Protein AF-A0AA38RQ23-F1 (afdb_monomer_lite)

Radius of gyration: 25.82 Å; chains: 1; bounding box: 67×31×89 Å

Organism: NCBI:txid41990

pLDDT: mean 76.99, std 20.77, range [30.09, 98.06]

Sequence (223 aa):
MAQIAGGNVARVAVVIHAPLTSPDPQSKSPSPTKVPPGSVLERWMFDVSGFPPWPGGADGMKNWNSAGGQKHHDDGDDSGAEAGEEEEGSSVGAPATETADTTVNWEDVDEQLRGAVGRIAHAGESLDDLPDRCTFTVAVELREDGKPPIGHPQPWIPSQPNLQPASESRREKGKDLGGEKTTPIRSVEAGPLFFECWLEEGKAKDALRHEKGKESGLRSSNS

InterPro domains:
  IPR003511 HORMA domain [PS50815] (1-199)
  IPR036570 HORMA domain superfamily [G3DSA:3.30.900.10] (1-217)
  IPR036570 HORMA domain superfamily [SSF56019] (3-199)
  IPR045091 Mad2-like [PTHR11842] (3-205)

Foldseek 3Di:
DQCLLQLFFQKKKKWKFAAQDFDDPPDPDDDRQPFHGRDTFKIKMKGSNPFDRHDVGPVNVVVVVVVDDDDDDDDDDDDDDDDDDDDDDDDDDDPPPPPPPPVFPVVLVVVLVVVLVVLVVVVVVPDDDDDPRMDIDMDTDTDPPRDQPPPDPDDDDDDDQLCAQADPVRNDHRVFPPAPDKAWRDFDDGGSDGITIIMHGHPSNVSVVVVVVVVVVVVVVVD

Structure (mmCIF, N/CA/C/O backbone):
data_AF-A0AA38RQ23-F1
#
_entry.id   AF-A0AA38RQ23-F1
#
loop_
_atom_site.group_PDB
_atom_site.id
_atom_site.type_symbol
_atom_site.label_atom_id
_atom_site.label_alt_id
_atom_site.label_comp_id
_atom_site.label_asym_id
_atom_site.label_entity_id
_atom_site.label_seq_id
_atom_site.pdbx_PDB_ins_code
_atom_site.Cartn_x
_atom_site.Cartn_y
_atom_site.Cartn_z
_atom_site.occupancy
_atom_site.B_iso_or_equiv
_atom_site.auth_seq_id
_atom_site.auth_comp_id
_atom_site.auth_asym_id
_atom_site.auth_atom_id
_atom_site.pdbx_PDB_model_num
ATOM 1 N N . MET A 1 1 ? 2.590 -12.519 -10.377 1.00 54.41 1 MET A N 1
ATOM 2 C CA . MET A 1 1 ? 3.792 -11.766 -10.813 1.00 54.41 1 MET A CA 1
ATOM 3 C C . MET A 1 1 ? 3.745 -11.256 -12.257 1.00 54.41 1 MET A C 1
ATOM 5 O O . MET A 1 1 ? 4.354 -10.232 -12.518 1.00 54.41 1 MET A O 1
ATOM 9 N N . ALA A 1 2 ? 2.994 -11.874 -13.184 1.00 64.06 2 ALA A N 1
ATOM 10 C CA . ALA A 1 2 ? 2.957 -11.442 -14.592 1.00 64.06 2 ALA A CA 1
ATOM 11 C C . ALA A 1 2 ? 2.519 -9.977 -14.835 1.00 64.06 2 ALA A C 1
ATOM 13 O O . ALA A 1 2 ? 2.955 -9.373 -15.807 1.00 64.06 2 ALA A O 1
ATOM 14 N N . GLN A 1 3 ? 1.682 -9.400 -13.964 1.00 77.06 3 GLN A N 1
ATOM 15 C CA . GLN A 1 3 ? 1.138 -8.050 -14.170 1.00 77.06 3 GLN A CA 1
ATOM 16 C C . GLN A 1 3 ? 2.149 -6.928 -13.894 1.00 77.06 3 GLN A C 1
ATOM 18 O O . GLN A 1 3 ? 2.173 -5.954 -14.637 1.00 77.06 3 GLN A O 1
ATOM 23 N N . ILE A 1 4 ? 3.005 -7.071 -12.871 1.00 78.00 4 ILE A N 1
ATOM 24 C CA . ILE A 1 4 ? 4.068 -6.089 -12.582 1.00 78.00 4 ILE A CA 1
ATOM 25 C C . ILE A 1 4 ? 5.105 -6.113 -13.708 1.00 78.00 4 ILE A C 1
ATOM 27 O O . ILE A 1 4 ? 5.454 -5.069 -14.240 1.00 78.00 4 ILE A O 1
ATOM 31 N N . ALA A 1 5 ? 5.510 -7.310 -14.147 1.00 76.69 5 ALA A N 1
ATOM 32 C CA . ALA A 1 5 ? 6.436 -7.473 -15.268 1.00 76.69 5 ALA A CA 1
ATOM 33 C C . ALA A 1 5 ? 5.894 -6.894 -16.586 1.00 76.69 5 ALA A C 1
ATOM 35 O O . ALA A 1 5 ? 6.667 -6.465 -17.434 1.00 76.69 5 ALA A O 1
ATOM 36 N N . GLY A 1 6 ? 4.571 -6.879 -16.765 1.00 79.06 6 GLY A N 1
ATOM 37 C CA . GLY A 1 6 ? 3.919 -6.238 -17.907 1.00 79.06 6 GLY A CA 1
ATOM 38 C C . GLY A 1 6 ? 3.756 -4.722 -17.778 1.00 79.06 6 GLY A C 1
ATOM 39 O O . GLY A 1 6 ? 3.237 -4.116 -18.704 1.00 79.06 6 GLY A O 1
ATOM 40 N N . GLY A 1 7 ? 4.144 -4.114 -16.651 1.00 82.75 7 GLY A N 1
ATOM 41 C CA . GLY A 1 7 ? 3.912 -2.692 -16.391 1.00 82.75 7 GLY A CA 1
ATOM 42 C C . GLY A 1 7 ? 2.438 -2.337 -16.172 1.00 82.75 7 GLY A C 1
ATOM 43 O O . GLY A 1 7 ? 2.079 -1.175 -16.273 1.00 82.75 7 GLY A O 1
ATOM 44 N N . ASN A 1 8 ? 1.570 -3.306 -15.862 1.00 89.12 8 ASN A N 1
ATOM 45 C CA . ASN A 1 8 ? 0.118 -3.090 -15.762 1.00 89.12 8 ASN A CA 1
ATOM 46 C C . ASN A 1 8 ? -0.353 -2.732 -14.350 1.00 89.12 8 ASN A C 1
ATOM 48 O O . ASN A 1 8 ? -1.549 -2.554 -14.125 1.00 89.12 8 ASN A O 1
ATOM 52 N N . VAL A 1 9 ? 0.551 -2.690 -13.374 1.00 91.38 9 VAL A N 1
ATOM 53 C CA . VAL A 1 9 ? 0.217 -2.386 -11.980 1.00 91.38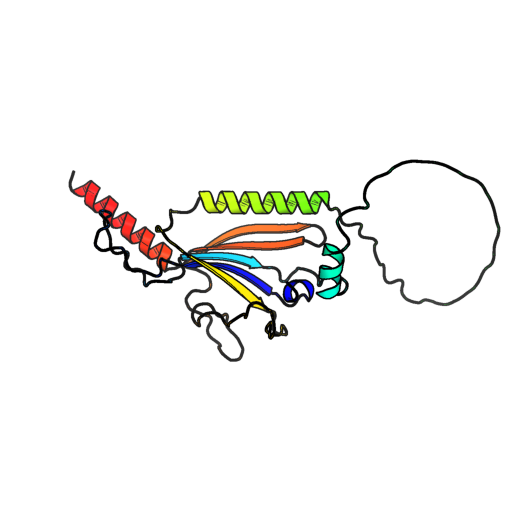 9 VAL A CA 1
ATOM 54 C C . VAL A 1 9 ? 0.520 -0.920 -11.708 1.00 91.38 9 VAL A C 1
ATOM 56 O O . VAL A 1 9 ? 1.588 -0.424 -12.060 1.00 91.38 9 VAL A O 1
ATOM 59 N N . ALA A 1 10 ? -0.443 -0.229 -11.107 1.00 93.00 10 ALA A N 1
ATOM 60 C CA . ALA A 1 10 ? -0.278 1.131 -10.617 1.00 93.00 10 ALA A CA 1
ATOM 61 C C . ALA A 1 10 ? 0.138 1.118 -9.145 1.00 93.00 10 ALA A C 1
ATOM 63 O O . ALA A 1 10 ? 1.092 1.788 -8.766 1.00 93.00 10 ALA A O 1
ATOM 64 N N . ARG A 1 11 ? -0.555 0.331 -8.309 1.00 94.69 11 ARG A N 1
ATOM 65 C CA . ARG A 1 11 ? -0.291 0.282 -6.864 1.00 94.69 11 ARG A CA 1
ATOM 66 C C . ARG A 1 11 ? -0.434 -1.117 -6.294 1.00 94.69 11 ARG A C 1
ATOM 68 O O . ARG A 1 11 ? -1.250 -1.918 -6.753 1.00 94.69 11 ARG A O 1
ATOM 75 N N . VAL A 1 12 ? 0.314 -1.374 -5.230 1.00 95.50 12 VAL A N 1
ATOM 76 C CA . VAL A 1 12 ? 0.147 -2.535 -4.354 1.00 95.50 12 VAL A CA 1
ATOM 77 C C . VAL A 1 12 ? -0.196 -2.028 -2.960 1.00 95.50 12 VAL A C 1
ATOM 79 O O . VAL A 1 12 ? 0.373 -1.047 -2.489 1.00 95.50 12 VAL A O 1
ATOM 82 N N . ALA A 1 13 ? -1.146 -2.680 -2.300 1.00 96.88 13 ALA A N 1
ATOM 83 C CA . ALA A 1 13 ? -1.547 -2.348 -0.942 1.00 96.88 13 ALA A CA 1
ATOM 84 C C . ALA A 1 13 ? -1.548 -3.600 -0.068 1.00 96.88 13 ALA A C 1
ATOM 86 O O . ALA A 1 13 ? -2.206 -4.584 -0.408 1.00 96.88 13 ALA A O 1
ATOM 87 N N . VAL A 1 14 ? -0.874 -3.544 1.080 1.00 97.69 14 VAL A N 1
ATOM 88 C CA . VAL A 1 14 ? -1.089 -4.501 2.174 1.00 97.69 14 VAL A CA 1
ATOM 89 C C . VAL A 1 14 ? -2.116 -3.889 3.116 1.00 97.69 14 VAL A C 1
ATOM 91 O O . VAL A 1 14 ? -1.872 -2.846 3.721 1.00 97.69 14 VAL A O 1
ATOM 94 N N . VAL A 1 15 ? -3.290 -4.505 3.203 1.00 97.56 15 VAL A N 1
ATOM 95 C CA . VAL A 1 15 ? -4.437 -3.988 3.956 1.00 97.56 15 VAL A CA 1
ATOM 96 C C . VAL A 1 15 ? -4.596 -4.800 5.229 1.00 97.56 15 VAL A C 1
ATOM 98 O O . VAL A 1 15 ? -4.810 -6.009 5.162 1.00 97.56 15 VAL A O 1
ATOM 101 N N . ILE A 1 16 ? -4.512 -4.142 6.383 1.00 97.25 16 ILE A N 1
ATOM 102 C CA . ILE A 1 16 ? -4.704 -4.759 7.694 1.00 97.25 16 ILE A CA 1
ATOM 103 C C . ILE A 1 16 ? -6.160 -4.594 8.123 1.00 97.25 16 ILE A C 1
ATOM 105 O O . ILE A 1 16 ? -6.707 -3.487 8.138 1.00 97.25 16 ILE A O 1
ATOM 109 N N . HIS A 1 17 ? -6.781 -5.705 8.498 1.00 95.62 17 HIS A N 1
ATOM 110 C CA . HIS A 1 17 ? -8.179 -5.799 8.887 1.00 95.62 17 HIS A CA 1
ATOM 111 C C . HIS A 1 17 ? -8.319 -6.132 10.369 1.00 95.62 17 HIS A C 1
ATOM 113 O O . HIS A 1 17 ? -7.612 -6.994 10.901 1.00 95.62 17 HIS A O 1
ATOM 119 N N . ALA A 1 18 ? -9.307 -5.503 11.005 1.00 93.69 18 ALA A N 1
ATOM 120 C CA . ALA A 1 18 ? -9.768 -5.864 12.334 1.00 93.69 18 ALA A CA 1
ATOM 121 C C . ALA A 1 18 ? -10.195 -7.346 12.389 1.00 93.69 18 ALA A C 1
ATOM 123 O O . ALA A 1 18 ? -10.628 -7.896 11.366 1.00 93.69 18 ALA A O 1
ATOM 124 N N . PRO A 1 19 ? -10.121 -7.993 13.566 1.00 91.31 19 PRO A N 1
ATOM 125 C CA . PRO A 1 19 ? -10.471 -9.402 13.724 1.00 91.31 19 PRO A CA 1
ATOM 126 C C . PRO A 1 19 ? -11.850 -9.742 13.144 1.00 91.31 19 PRO A C 1
ATOM 128 O O . PRO A 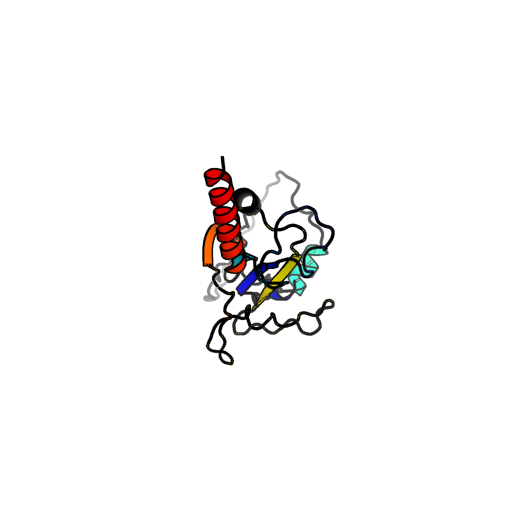1 19 ? -12.813 -8.993 13.304 1.00 91.31 19 PRO A O 1
ATOM 131 N N . LEU A 1 20 ? -11.950 -10.888 12.464 1.00 84.56 20 LEU A N 1
ATOM 132 C CA . LEU A 1 20 ? -13.197 -11.346 11.830 1.00 84.56 20 LEU A CA 1
ATOM 133 C C . LEU A 1 20 ? -14.204 -11.922 12.833 1.00 84.56 20 LEU A C 1
ATOM 135 O O . LEU A 1 20 ? -15.398 -11.996 12.554 1.00 84.56 20 LEU A O 1
ATOM 139 N N . THR A 1 21 ? -13.725 -12.338 14.001 1.00 75.25 21 THR A N 1
ATOM 140 C CA . THR A 1 21 ? -14.546 -12.865 15.088 1.00 75.25 21 THR A CA 1
ATOM 141 C C . THR A 1 21 ? -14.667 -11.818 16.183 1.00 75.25 21 THR A C 1
ATOM 143 O O . THR A 1 21 ? -13.654 -11.274 16.624 1.00 75.25 21 THR A O 1
ATOM 146 N N . SER A 1 22 ? -15.893 -11.581 16.655 1.00 58.50 22 SER A N 1
ATOM 147 C CA . SER A 1 22 ? -16.137 -10.841 17.899 1.00 58.50 22 SER A CA 1
ATOM 148 C C . SER A 1 22 ? -15.300 -11.447 19.039 1.00 58.50 22 SER A C 1
ATOM 150 O O . SER A 1 22 ? -15.108 -12.668 19.034 1.00 58.50 22 SER A O 1
ATOM 152 N N . PRO A 1 23 ? -14.793 -10.643 19.996 1.00 58.53 23 PRO A N 1
ATOM 153 C CA . PRO A 1 23 ? -13.979 -11.154 21.092 1.00 58.53 23 PRO A CA 1
ATOM 154 C C . PRO A 1 23 ? -14.669 -12.312 21.819 1.00 58.53 23 PRO A C 1
ATOM 156 O O . PRO A 1 23 ? -15.887 -12.316 22.010 1.00 58.53 23 PRO A O 1
ATOM 159 N N . ASP A 1 24 ? -13.857 -13.301 22.187 1.00 56.81 24 ASP A N 1
ATOM 160 C CA . ASP A 1 24 ? -14.262 -14.482 22.942 1.00 56.81 24 ASP A CA 1
ATOM 161 C C . ASP A 1 24 ? -14.970 -14.049 24.242 1.00 56.81 24 ASP A C 1
ATOM 163 O O . ASP A 1 24 ? -14.385 -13.271 25.005 1.00 56.81 24 ASP A O 1
ATOM 167 N N . PRO A 1 25 ? -16.199 -14.524 24.531 1.00 53.88 25 PRO A N 1
ATOM 168 C CA . PRO A 1 25 ? -16.918 -14.173 25.756 1.00 53.88 25 PRO A CA 1
ATOM 169 C C . PRO A 1 25 ? -16.176 -14.553 27.052 1.00 53.88 25 PRO A C 1
ATOM 171 O O . PRO A 1 25 ? -16.577 -14.100 28.122 1.00 53.88 25 PRO A O 1
ATOM 174 N N . GLN A 1 26 ? -15.105 -15.358 26.988 1.00 53.28 26 GLN A N 1
ATOM 175 C CA . GLN A 1 26 ? -14.253 -15.700 28.138 1.00 53.28 26 GLN A CA 1
ATOM 176 C C . GLN A 1 26 ? -12.981 -14.845 28.282 1.00 53.28 26 GLN A C 1
ATOM 178 O O . GLN A 1 26 ? -12.229 -15.030 29.246 1.00 53.28 26 GLN A O 1
ATOM 183 N N . SER A 1 27 ? -12.722 -13.895 27.376 1.00 52.34 27 SER A N 1
ATOM 184 C CA . SER A 1 27 ? -11.573 -12.994 27.499 1.00 52.34 27 SER A CA 1
ATOM 185 C C . SER A 1 27 ? -11.733 -12.061 28.705 1.00 52.34 27 SER A C 1
ATOM 187 O O . SER A 1 27 ? -12.676 -11.280 28.783 1.00 52.34 27 SER A O 1
ATOM 189 N N . LYS A 1 28 ? -10.780 -12.103 29.646 1.00 49.25 28 LYS A N 1
ATOM 190 C CA . LYS A 1 28 ? -10.707 -11.191 30.806 1.00 49.25 28 LYS A CA 1
ATOM 191 C C . LYS A 1 28 ? -10.200 -9.780 30.448 1.00 49.25 28 LYS A C 1
ATOM 193 O O . LYS A 1 28 ? -9.958 -8.986 31.356 1.00 49.25 28 LYS A O 1
ATOM 198 N N . SER A 1 29 ? -10.002 -9.463 29.165 1.00 45.31 29 SER A N 1
ATOM 199 C CA . SER A 1 29 ? -9.617 -8.120 28.720 1.00 45.31 29 SER A CA 1
ATOM 200 C C . SER A 1 29 ? -10.849 -7.212 28.561 1.00 45.31 29 SER A C 1
ATOM 202 O O . SER A 1 29 ? -11.858 -7.632 27.989 1.00 45.31 29 SER A O 1
ATOM 204 N N . PRO A 1 30 ? -10.813 -5.964 29.064 1.00 42.84 30 PRO A N 1
ATOM 205 C CA . PRO A 1 30 ? -11.924 -5.041 28.909 1.00 42.84 30 PRO A CA 1
ATOM 206 C C . PRO A 1 30 ? -11.903 -4.463 27.491 1.00 42.84 30 PRO A C 1
ATOM 208 O O . PRO A 1 30 ? -11.047 -3.651 27.157 1.00 42.84 30 PRO A O 1
ATOM 211 N N . SER A 1 31 ? -12.810 -4.934 26.639 1.00 48.72 31 SER A N 1
ATOM 212 C CA . SER A 1 31 ? -13.756 -4.113 25.860 1.00 48.72 31 SER A CA 1
ATOM 213 C C . SER A 1 31 ? -14.197 -4.844 24.580 1.00 48.72 31 SER A C 1
ATOM 215 O O . SER A 1 31 ? -13.370 -5.385 23.842 1.00 48.72 31 SER A O 1
ATOM 217 N N . PRO A 1 32 ? -15.506 -4.871 24.269 1.00 49.62 32 PRO A N 1
ATOM 218 C CA . PRO A 1 32 ? -15.963 -5.135 22.916 1.00 49.62 32 PRO A CA 1
ATOM 219 C C . PRO A 1 32 ? -15.590 -3.911 22.082 1.00 49.62 32 PRO A C 1
ATOM 221 O O . PRO A 1 32 ? -16.300 -2.906 22.091 1.00 49.62 32 PRO A O 1
ATOM 224 N N . THR A 1 33 ? -14.452 -3.967 21.398 1.00 55.81 33 THR A N 1
ATOM 225 C CA . THR A 1 33 ? -14.070 -2.940 20.432 1.00 55.81 33 THR A CA 1
ATOM 226 C C . THR A 1 33 ? -15.209 -2.782 19.428 1.00 55.81 33 THR A C 1
ATOM 228 O O . THR A 1 33 ? -15.578 -3.720 18.723 1.00 55.81 33 THR A O 1
ATOM 231 N N . LYS A 1 34 ? -15.825 -1.594 19.387 1.00 71.19 34 LYS A N 1
ATOM 232 C CA . LYS A 1 34 ? -17.054 -1.309 18.618 1.00 71.19 34 LYS A CA 1
ATOM 233 C C . LYS A 1 34 ? -16.803 -1.205 17.106 1.00 71.19 34 LYS A C 1
ATOM 235 O O . LYS A 1 34 ? -17.599 -0.638 16.357 1.00 71.19 34 LYS A O 1
ATOM 240 N N . VAL A 1 35 ? -15.671 -1.723 16.652 1.00 84.31 35 VAL A N 1
ATOM 241 C CA . VAL A 1 35 ? -15.266 -1.743 15.257 1.00 84.31 35 VAL A CA 1
ATOM 242 C C . VAL A 1 35 ? -15.893 -2.971 14.595 1.00 84.31 35 VAL A C 1
ATOM 244 O O . VAL A 1 35 ? -15.696 -4.085 15.080 1.00 84.31 35 VAL A O 1
ATOM 247 N N . PRO A 1 36 ? -16.639 -2.807 13.487 1.00 88.06 36 PRO A N 1
ATOM 248 C CA . PRO A 1 36 ? -17.187 -3.942 12.757 1.00 88.06 36 PRO A CA 1
ATOM 249 C C . PRO A 1 36 ? -16.084 -4.936 12.346 1.00 88.06 36 PRO A C 1
ATOM 251 O O . PRO A 1 36 ? -15.026 -4.495 11.878 1.00 88.06 36 PRO A O 1
ATOM 254 N N . PRO A 1 37 ? -16.311 -6.257 12.461 1.00 90.12 37 PRO A N 1
ATOM 255 C CA . PRO A 1 37 ? -15.340 -7.257 12.030 1.00 90.12 37 PRO A CA 1
ATOM 256 C C . PRO A 1 37 ? -14.880 -7.047 10.585 1.00 90.12 37 PRO A C 1
ATOM 258 O O . PRO A 1 37 ? -15.687 -6.738 9.706 1.00 90.12 37 PRO A O 1
ATOM 261 N N . GLY A 1 38 ? -13.578 -7.195 10.340 1.00 90.62 38 GLY A N 1
ATOM 262 C CA . GLY A 1 38 ? -12.984 -6.994 9.014 1.00 90.62 38 GLY A CA 1
ATOM 263 C C . GLY A 1 38 ? -12.819 -5.533 8.574 1.00 90.62 38 GLY A C 1
ATOM 264 O O . GLY A 1 38 ? -12.353 -5.295 7.458 1.00 90.62 38 GLY A O 1
ATOM 265 N N . SER A 1 39 ? -13.160 -4.551 9.421 1.00 93.25 39 SER A N 1
ATOM 266 C CA . SER A 1 39 ? -12.900 -3.131 9.131 1.00 93.25 39 SER A CA 1
ATOM 267 C C . SER A 1 39 ? -11.419 -2.874 8.863 1.00 93.25 39 SER A C 1
ATOM 269 O O . SER A 1 39 ? -10.556 -3.476 9.499 1.00 93.25 39 SER A O 1
ATOM 271 N N . VAL A 1 40 ? -11.121 -1.949 7.953 1.00 95.19 40 VAL A N 1
ATOM 272 C CA . VAL A 1 40 ? -9.741 -1.598 7.595 1.00 95.19 40 VAL A CA 1
ATOM 273 C C . VAL A 1 40 ? -9.118 -0.725 8.680 1.00 95.19 40 VAL A C 1
ATOM 275 O O . VAL A 1 40 ? -9.624 0.357 8.985 1.00 95.19 40 VAL A O 1
ATOM 278 N N . LEU A 1 41 ? -8.017 -1.204 9.253 1.00 96.00 41 LEU A N 1
ATOM 279 C CA . LEU A 1 41 ? -7.248 -0.507 10.284 1.00 96.00 41 LEU A CA 1
ATOM 280 C C . LEU A 1 41 ? -6.054 0.233 9.690 1.00 96.00 41 LEU A C 1
ATOM 282 O O . LEU A 1 41 ? -5.802 1.374 10.063 1.00 96.00 41 LEU A O 1
ATOM 286 N N . GLU A 1 42 ? -5.345 -0.396 8.757 1.00 97.62 42 GLU A N 1
ATOM 287 C CA . GLU A 1 42 ? -4.158 0.173 8.118 1.00 97.62 42 GLU A CA 1
ATOM 288 C C . GLU A 1 42 ? -4.071 -0.249 6.655 1.00 97.62 42 GLU A C 1
ATOM 290 O O . GLU 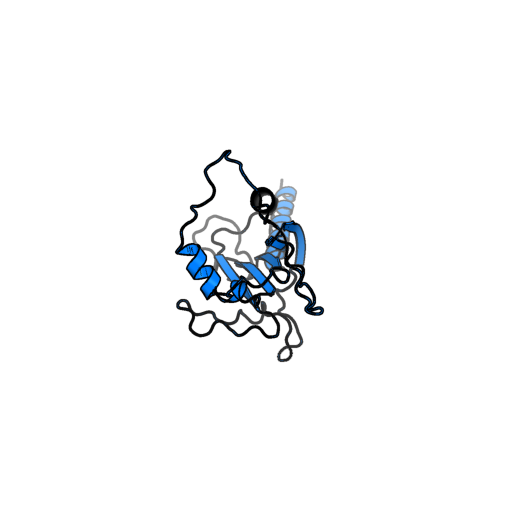A 1 42 ? -4.534 -1.329 6.277 1.00 97.62 42 GLU A O 1
ATOM 295 N N . ARG A 1 43 ? -3.438 0.586 5.832 1.00 97.44 43 ARG A N 1
ATOM 296 C CA . ARG A 1 43 ? -3.051 0.258 4.461 1.00 97.44 43 ARG A CA 1
ATOM 297 C C . ARG A 1 43 ? -1.618 0.707 4.223 1.00 97.44 43 ARG A C 1
ATOM 299 O O . ARG A 1 43 ? -1.333 1.901 4.231 1.00 97.44 43 ARG A O 1
ATOM 306 N N . TRP A 1 44 ? -0.738 -0.250 3.978 1.00 98.06 44 TRP A N 1
ATOM 307 C CA . TRP A 1 44 ? 0.632 0.000 3.553 1.00 98.06 44 TRP A CA 1
ATOM 308 C C . TRP A 1 44 ? 0.649 0.057 2.035 1.00 98.06 44 TRP A C 1
ATOM 310 O O . TRP A 1 44 ? 0.414 -0.952 1.366 1.00 98.06 44 TRP A O 1
ATOM 320 N N . MET A 1 45 ? 0.842 1.258 1.512 1.00 97.62 45 MET A N 1
ATOM 321 C CA . MET A 1 45 ? 0.691 1.578 0.104 1.00 97.62 45 MET A CA 1
ATOM 322 C C . MET A 1 45 ? 2.047 1.649 -0.576 1.00 97.62 45 MET A C 1
ATOM 324 O O . MET A 1 45 ? 2.995 2.204 -0.024 1.00 97.62 45 MET A O 1
ATOM 328 N N . PHE A 1 46 ? 2.102 1.106 -1.786 1.00 97.19 46 PHE A N 1
ATOM 329 C CA . PHE A 1 46 ? 3.260 1.126 -2.662 1.00 97.19 46 PHE A CA 1
ATOM 330 C C . PHE A 1 46 ? 2.794 1.583 -4.043 1.00 97.19 46 PHE A C 1
ATOM 332 O O . PHE A 1 46 ? 2.089 0.837 -4.731 1.00 97.19 46 PHE A O 1
ATOM 339 N N . ASP A 1 47 ? 3.145 2.804 -4.437 1.00 95.56 47 ASP A N 1
ATOM 340 C CA . ASP A 1 47 ? 2.989 3.252 -5.818 1.00 95.56 47 ASP A CA 1
ATOM 341 C C . ASP A 1 47 ? 4.137 2.687 -6.640 1.00 95.56 47 ASP A C 1
ATOM 343 O O . ASP A 1 47 ? 5.306 2.941 -6.360 1.00 95.56 47 ASP A O 1
ATOM 347 N N . VAL A 1 48 ? 3.773 1.882 -7.630 1.00 93.69 48 VAL A N 1
ATOM 348 C CA . VAL A 1 48 ? 4.697 1.188 -8.524 1.00 93.69 48 VAL A CA 1
ATOM 349 C C . VAL A 1 48 ? 4.466 1.602 -9.979 1.00 93.69 48 VAL A C 1
ATOM 351 O O . VAL A 1 48 ? 4.925 0.939 -10.906 1.00 93.69 48 VAL A O 1
ATOM 354 N N . SER A 1 49 ? 3.743 2.700 -10.209 1.00 89.75 49 SER A N 1
ATOM 355 C CA . SER A 1 49 ? 3.408 3.196 -11.546 1.00 89.75 49 SER A CA 1
ATOM 356 C C . SER A 1 49 ? 4.629 3.689 -12.328 1.00 89.75 49 SER A C 1
ATOM 358 O O . SER A 1 49 ? 4.597 3.700 -13.558 1.00 89.75 49 SER A O 1
ATOM 360 N N . GLY A 1 50 ? 5.729 4.022 -11.652 1.00 85.25 50 GLY A N 1
ATOM 361 C CA . GLY A 1 50 ? 6.995 4.331 -12.315 1.00 85.25 50 GLY A CA 1
ATOM 362 C C . GLY A 1 50 ? 7.876 3.113 -12.607 1.00 85.25 50 GLY A C 1
ATOM 363 O O . GLY A 1 50 ? 8.903 3.281 -13.258 1.00 85.25 50 GLY A O 1
ATOM 364 N N . PHE A 1 51 ? 7.503 1.889 -12.196 1.00 83.94 51 PHE A N 1
ATOM 365 C CA . PHE A 1 51 ? 8.286 0.711 -12.588 1.00 83.94 51 PHE A CA 1
ATOM 366 C C . PHE A 1 51 ? 8.244 0.518 -14.108 1.00 83.94 51 PHE A C 1
ATOM 368 O O . PHE A 1 51 ? 7.149 0.479 -14.692 1.00 83.94 51 PHE A O 1
ATOM 375 N N . PRO A 1 52 ? 9.409 0.331 -14.754 1.00 77.31 52 PRO A N 1
ATOM 376 C CA . PRO A 1 52 ? 9.444 -0.015 -16.161 1.00 77.31 52 PRO A CA 1
ATOM 377 C C . PRO A 1 52 ? 8.873 -1.428 -16.372 1.00 77.31 52 PRO A C 1
ATOM 379 O O . PRO A 1 52 ? 9.029 -2.301 -15.509 1.00 77.31 52 PRO A O 1
ATOM 382 N N . PRO A 1 53 ? 8.241 -1.701 -17.527 1.00 79.94 53 PRO A N 1
ATOM 383 C CA . PRO A 1 53 ? 7.955 -3.068 -17.933 1.00 79.94 53 PRO A CA 1
ATOM 384 C C . PRO A 1 53 ? 9.251 -3.883 -17.973 1.00 79.94 53 PRO A C 1
ATOM 386 O O . PRO A 1 53 ? 10.287 -3.406 -18.437 1.00 79.94 53 PRO A O 1
ATOM 389 N N . TRP A 1 54 ? 9.193 -5.129 -17.512 1.00 77.25 54 TRP A N 1
ATOM 390 C CA . TRP A 1 54 ? 10.347 -6.018 -17.561 1.00 77.25 54 TRP A CA 1
ATOM 391 C C . TRP A 1 54 ? 10.716 -6.316 -19.026 1.00 77.25 54 TRP A C 1
ATOM 393 O O . TRP A 1 54 ? 9.810 -6.577 -19.826 1.00 77.25 54 TRP A O 1
ATOM 403 N N . PRO A 1 55 ? 12.007 -6.343 -19.410 1.00 72.94 55 PRO A N 1
ATOM 404 C CA . PRO A 1 55 ? 12.414 -6.754 -20.753 1.00 72.94 55 PRO A CA 1
ATOM 405 C C . PRO A 1 55 ? 11.922 -8.174 -21.083 1.00 72.94 55 PRO A C 1
ATOM 407 O O . PRO A 1 55 ? 12.264 -9.144 -20.409 1.00 72.94 55 PRO A O 1
ATOM 410 N N . GLY A 1 56 ? 11.075 -8.314 -22.107 1.00 74.19 56 GLY A N 1
ATOM 411 C CA . GLY A 1 56 ? 10.409 -9.590 -22.425 1.00 74.19 56 GLY A CA 1
ATOM 412 C C . GLY A 1 56 ? 9.204 -9.925 -21.529 1.00 74.19 56 GLY A C 1
ATOM 413 O O . GLY A 1 56 ? 8.703 -11.051 -21.553 1.00 74.19 56 GLY A O 1
ATOM 414 N N . GLY A 1 57 ? 8.725 -8.963 -20.738 1.00 79.44 57 GLY A N 1
ATOM 415 C CA . GLY A 1 57 ? 7.523 -9.053 -19.916 1.00 79.44 57 GLY A CA 1
ATOM 416 C C . GLY A 1 57 ? 7.558 -10.191 -18.896 1.00 79.44 57 GLY A C 1
ATOM 417 O O . GLY A 1 57 ? 8.597 -10.549 -18.338 1.00 79.44 57 GLY A O 1
ATOM 418 N N . ALA A 1 58 ? 6.391 -10.787 -18.650 1.00 75.75 58 ALA A N 1
ATOM 419 C CA . ALA A 1 58 ? 6.239 -11.874 -17.687 1.00 75.75 58 ALA A CA 1
ATOM 420 C C . ALA A 1 58 ? 7.101 -13.105 -18.009 1.00 75.75 58 ALA A C 1
ATOM 422 O O . ALA A 1 58 ? 7.528 -13.797 -17.086 1.00 75.75 58 ALA A O 1
ATOM 423 N N . ASP A 1 59 ? 7.348 -13.389 -19.288 1.00 75.19 59 ASP A N 1
ATOM 424 C CA . ASP A 1 59 ? 8.152 -14.541 -19.700 1.00 75.19 59 ASP A CA 1
ATOM 425 C C . ASP A 1 59 ? 9.649 -14.258 -19.551 1.00 75.19 59 ASP A C 1
ATOM 427 O O . ASP A 1 59 ? 10.375 -15.104 -19.029 1.00 75.19 59 ASP A O 1
ATOM 431 N N . GLY A 1 60 ? 10.089 -13.033 -19.856 1.00 74.31 60 GLY A N 1
ATOM 432 C CA . GLY A 1 60 ? 11.437 -12.565 -19.525 1.00 74.31 60 GLY A CA 1
ATOM 433 C C . GLY A 1 60 ? 11.745 -12.693 -18.030 1.00 74.31 60 GLY A C 1
ATOM 434 O O . GLY A 1 60 ? 12.808 -13.189 -17.657 1.00 74.31 60 GLY A O 1
ATOM 435 N N . MET A 1 61 ? 10.789 -12.343 -17.162 1.00 73.50 61 MET A N 1
ATOM 436 C CA . MET A 1 61 ? 10.963 -12.441 -15.707 1.00 73.50 61 MET A CA 1
ATOM 437 C C . MET A 1 61 ? 11.023 -13.896 -15.205 1.00 73.50 61 MET A C 1
ATOM 439 O O . MET A 1 61 ? 11.803 -14.218 -14.310 1.00 73.50 61 MET A O 1
ATOM 443 N N . LYS A 1 62 ? 10.228 -14.813 -15.775 1.00 74.00 62 LYS A N 1
ATOM 444 C CA . LYS A 1 62 ? 10.292 -16.249 -15.423 1.00 74.00 62 LYS A CA 1
ATOM 445 C C . LYS A 1 62 ? 11.626 -16.874 -15.833 1.00 74.00 62 LYS A C 1
ATOM 447 O O . LYS A 1 62 ? 12.178 -17.690 -15.092 1.00 74.00 62 LYS A O 1
ATOM 452 N N . ASN A 1 63 ? 12.128 -16.491 -17.004 1.00 70.75 63 ASN A N 1
ATOM 453 C CA . ASN A 1 63 ? 13.378 -17.011 -17.545 1.00 70.75 63 ASN A CA 1
ATOM 454 C C . ASN A 1 63 ? 14.580 -16.512 -16.734 1.00 70.75 63 ASN A C 1
ATOM 456 O O . ASN A 1 63 ? 15.491 -17.295 -16.481 1.00 70.75 63 ASN A O 1
ATOM 460 N N . TRP A 1 64 ? 14.530 -15.272 -16.233 1.00 66.56 64 TRP A N 1
ATOM 461 C CA . TRP A 1 64 ? 15.520 -14.736 -15.293 1.00 66.56 64 TRP A CA 1
ATOM 462 C C . TRP A 1 64 ? 15.646 -15.595 -14.028 1.00 66.56 64 TRP A C 1
ATOM 464 O O . TRP A 1 64 ? 16.737 -16.038 -13.677 1.00 66.56 64 TRP A O 1
ATOM 474 N N . ASN A 1 65 ? 14.518 -15.927 -13.391 1.00 57.06 65 ASN A N 1
ATOM 475 C CA . ASN A 1 65 ? 14.512 -16.762 -12.185 1.00 57.06 65 ASN A CA 1
ATOM 476 C C . ASN A 1 65 ? 14.969 -18.208 -12.444 1.00 57.06 65 ASN A C 1
ATOM 478 O O . ASN A 1 65 ? 15.431 -18.879 -11.526 1.00 57.06 65 ASN A O 1
ATOM 482 N N . SER A 1 66 ? 14.832 -18.693 -13.681 1.00 53.28 66 SER A N 1
ATOM 483 C CA . SER A 1 66 ? 15.217 -20.056 -14.074 1.00 53.28 66 SER A CA 1
ATOM 484 C C . SER A 1 66 ? 16.695 -20.165 -14.465 1.00 53.28 66 SER A C 1
ATOM 486 O O . SER A 1 66 ? 17.263 -21.251 -14.402 1.00 53.28 66 SER A O 1
ATOM 488 N N . ALA A 1 67 ? 17.323 -19.048 -14.842 1.00 48.03 67 ALA A N 1
ATOM 489 C CA . ALA A 1 67 ? 18.722 -18.975 -15.259 1.00 48.03 67 ALA A CA 1
ATOM 490 C C . ALA A 1 67 ? 19.704 -18.672 -14.111 1.00 48.03 67 ALA A C 1
ATOM 492 O O . ALA A 1 67 ? 20.864 -18.394 -14.388 1.00 48.03 67 ALA A O 1
ATOM 493 N N . GLY A 1 68 ? 19.250 -18.724 -12.851 1.00 41.97 68 GLY A N 1
ATOM 494 C CA . GLY A 1 68 ? 20.080 -18.790 -11.644 1.00 41.97 68 GLY A CA 1
ATOM 495 C C . GLY A 1 68 ? 21.306 -17.875 -11.618 1.00 41.97 68 GLY A C 1
ATOM 496 O O . GLY A 1 68 ? 22.388 -18.331 -11.949 1.00 41.97 68 GLY A O 1
ATOM 497 N N . GLY A 1 69 ? 21.132 -16.627 -11.168 1.00 47.22 69 GLY A N 1
ATOM 498 C CA . GLY A 1 69 ? 22.060 -15.831 -10.338 1.00 47.22 69 GLY A CA 1
ATOM 499 C C . GLY A 1 69 ? 23.580 -16.075 -10.362 1.00 47.22 69 GLY A C 1
ATOM 500 O O . GLY A 1 69 ? 24.208 -15.931 -9.319 1.00 47.22 69 GLY A O 1
ATOM 501 N N . GLN A 1 70 ? 24.197 -16.430 -11.488 1.00 47.53 70 GLN A N 1
ATOM 502 C CA . GLN A 1 70 ? 25.626 -16.723 -11.539 1.00 47.53 70 GLN A CA 1
ATOM 503 C C . GLN A 1 70 ? 26.212 -16.320 -12.891 1.00 47.53 70 GLN A C 1
ATOM 505 O O . GLN A 1 70 ? 26.235 -17.105 -13.834 1.00 47.53 70 GLN A O 1
ATOM 510 N N . LYS A 1 71 ? 26.695 -15.076 -12.957 1.00 43.56 71 LYS A N 1
ATOM 511 C CA . LYS A 1 71 ? 27.859 -14.642 -13.748 1.00 43.56 71 LYS A CA 1
ATOM 512 C C . LYS A 1 71 ? 28.215 -13.200 -13.367 1.00 43.56 71 LYS A C 1
ATOM 514 O O . LYS A 1 71 ? 27.995 -12.274 -14.129 1.00 43.56 71 LYS A O 1
ATOM 519 N N . HIS A 1 72 ? 28.735 -13.014 -12.161 1.00 48.00 72 HIS A N 1
ATOM 520 C CA . HIS A 1 72 ? 29.595 -11.870 -11.857 1.00 48.00 72 HIS A CA 1
ATOM 521 C C . HIS A 1 72 ? 30.662 -12.345 -10.870 1.00 48.00 72 HIS A C 1
ATOM 523 O O . HIS A 1 72 ? 30.563 -12.148 -9.665 1.00 48.00 72 HIS A O 1
ATOM 529 N N . HIS A 1 73 ? 31.634 -13.083 -11.402 1.00 42.81 73 HIS A N 1
ATOM 530 C CA . HIS A 1 73 ? 32.946 -13.251 -10.792 1.00 42.81 73 HIS A CA 1
ATOM 531 C C . HIS A 1 73 ? 33.963 -13.587 -11.889 1.00 42.81 73 HIS A C 1
ATOM 533 O O . HIS A 1 73 ? 33.614 -14.325 -12.815 1.00 42.81 73 HIS A O 1
ATOM 539 N N . ASP A 1 74 ? 35.183 -13.082 -11.687 1.00 40.09 74 ASP A N 1
ATOM 540 C CA . ASP A 1 74 ? 36.443 -13.279 -12.425 1.00 40.09 74 ASP A CA 1
ATOM 541 C C . ASP A 1 74 ? 36.664 -12.272 -13.575 1.00 40.09 74 ASP A C 1
ATOM 543 O O . ASP A 1 74 ? 35.987 -12.326 -14.599 1.00 40.09 74 ASP A O 1
ATOM 547 N N . ASP A 1 75 ? 37.363 -11.152 -13.363 1.00 40.28 75 ASP A N 1
ATOM 548 C CA . ASP A 1 75 ? 38.795 -10.928 -13.055 1.00 40.28 75 ASP A CA 1
ATOM 549 C C . ASP A 1 75 ? 39.685 -10.855 -14.311 1.00 40.28 75 ASP A C 1
ATOM 551 O O . ASP A 1 75 ? 39.731 -11.763 -15.129 1.00 40.28 75 ASP A O 1
ATOM 555 N N . GLY A 1 76 ? 40.402 -9.731 -14.415 1.00 35.62 76 GLY A N 1
ATOM 556 C CA . GLY A 1 76 ? 41.830 -9.683 -14.740 1.00 35.62 76 GLY A CA 1
ATOM 557 C C . GLY A 1 76 ? 42.354 -10.224 -16.079 1.00 35.62 76 GLY A C 1
ATOM 558 O O . GLY A 1 76 ? 42.635 -11.405 -16.209 1.00 35.62 76 GLY A O 1
ATOM 559 N N . ASP A 1 77 ? 42.748 -9.266 -16.921 1.00 33.22 77 ASP A N 1
ATOM 560 C CA . ASP A 1 77 ? 44.125 -9.141 -17.438 1.00 33.22 77 ASP A CA 1
ATOM 561 C C . ASP A 1 77 ? 44.535 -9.776 -18.792 1.00 33.22 77 ASP A C 1
ATOM 563 O O . ASP A 1 77 ? 44.325 -10.947 -19.086 1.00 33.22 77 ASP A O 1
ATOM 567 N N . ASP A 1 78 ? 45.177 -8.894 -19.565 1.00 37.09 78 ASP A N 1
ATOM 568 C CA . ASP A 1 78 ? 46.217 -9.020 -20.596 1.00 37.09 78 ASP A CA 1
ATOM 569 C C . ASP A 1 78 ? 46.156 -10.073 -21.728 1.00 37.09 78 ASP A C 1
ATOM 571 O O . ASP A 1 78 ? 46.318 -11.279 -21.546 1.00 37.09 78 ASP A O 1
ATOM 575 N N . SER A 1 79 ? 46.110 -9.580 -22.971 1.00 35.88 79 SER A N 1
ATOM 576 C CA . SER A 1 79 ? 47.190 -9.810 -23.954 1.00 35.88 79 SER A CA 1
ATOM 577 C C . SER A 1 79 ? 46.953 -9.010 -25.242 1.00 35.88 79 SER A C 1
ATOM 579 O O . SER A 1 79 ? 45.863 -9.005 -25.812 1.00 35.88 79 SER A O 1
ATOM 581 N N . GLY A 1 80 ? 47.989 -8.287 -25.676 1.00 30.92 80 GLY A N 1
ATOM 582 C CA . GLY A 1 80 ? 47.973 -7.406 -26.843 1.00 30.92 80 GLY A CA 1
ATOM 583 C C . GLY A 1 80 ? 48.317 -8.046 -28.200 1.00 30.92 80 GLY A C 1
ATOM 584 O O . GLY A 1 80 ? 48.434 -9.262 -28.329 1.00 30.92 80 GLY A O 1
ATOM 585 N N . ALA A 1 81 ? 48.565 -7.133 -29.157 1.00 32.88 81 ALA A N 1
ATOM 586 C CA . ALA A 1 81 ? 48.984 -7.283 -30.566 1.00 32.88 81 ALA A CA 1
ATOM 587 C C . ALA A 1 81 ? 47.880 -7.672 -31.577 1.00 32.88 81 ALA A C 1
ATOM 589 O O . ALA A 1 81 ? 47.051 -8.519 -31.286 1.00 32.88 81 ALA A O 1
ATOM 590 N N . GLU A 1 82 ? 47.794 -7.172 -32.817 1.00 30.09 82 GLU A N 1
ATOM 591 C CA . GLU A 1 82 ? 48.402 -6.067 -33.580 1.00 30.09 82 GLU A CA 1
ATOM 592 C C . GLU A 1 82 ? 47.539 -5.833 -34.857 1.00 30.09 82 GLU A C 1
ATOM 594 O O . GLU A 1 82 ? 46.881 -6.756 -35.327 1.00 30.09 82 GLU A O 1
ATOM 599 N N . ALA A 1 83 ? 47.575 -4.596 -35.377 1.00 35.53 83 ALA A N 1
ATOM 600 C CA . ALA A 1 83 ? 47.450 -4.098 -36.766 1.00 35.53 83 ALA A CA 1
ATOM 601 C C . ALA A 1 83 ? 46.528 -4.751 -37.840 1.00 35.53 83 ALA A C 1
ATOM 603 O O . ALA A 1 83 ? 46.648 -5.924 -38.182 1.00 35.53 83 ALA A O 1
ATOM 604 N N . GLY A 1 84 ? 45.757 -3.897 -38.538 1.00 30.30 84 GLY A N 1
ATOM 605 C CA . GLY A 1 84 ? 45.188 -4.163 -39.870 1.00 30.30 84 GLY A CA 1
ATOM 606 C C . GLY A 1 84 ? 44.296 -3.022 -40.391 1.00 30.30 84 GLY A C 1
ATOM 607 O O . GLY A 1 84 ? 43.374 -2.608 -39.700 1.00 30.30 84 GLY A O 1
ATOM 608 N N . GLU A 1 85 ? 44.615 -2.507 -41.578 1.00 32.50 85 GLU A N 1
ATOM 609 C CA . GLU A 1 85 ? 44.161 -1.253 -42.205 1.00 32.50 85 GLU A CA 1
ATOM 610 C C . GLU A 1 85 ? 42.761 -1.292 -42.872 1.00 32.50 85 GLU A C 1
ATOM 612 O O . GLU A 1 85 ? 42.301 -2.343 -43.303 1.00 32.50 85 GLU A O 1
ATOM 617 N N . GLU A 1 86 ? 42.152 -0.095 -42.933 1.00 32.16 86 GLU A N 1
ATOM 618 C CA . GLU A 1 86 ? 41.237 0.533 -43.919 1.00 32.16 86 GLU A CA 1
ATOM 619 C C . GLU A 1 86 ? 40.171 -0.279 -44.696 1.00 32.16 86 GLU A C 1
ATOM 621 O O . GLU A 1 86 ? 40.472 -1.259 -45.362 1.00 32.16 86 GLU A O 1
ATOM 626 N N . GLU A 1 87 ? 38.931 0.243 -44.724 1.00 34.28 87 GLU A N 1
ATOM 627 C CA . GLU A 1 87 ? 38.155 0.518 -45.958 1.00 34.28 87 GLU A CA 1
ATOM 628 C C . GLU A 1 87 ? 36.887 1.342 -45.631 1.00 34.28 87 GLU A C 1
ATOM 630 O O . GLU A 1 87 ? 36.117 1.031 -44.716 1.00 34.28 87 GLU A O 1
ATOM 635 N N . GLU A 1 88 ? 36.695 2.428 -46.383 1.00 33.62 88 GLU A N 1
ATOM 636 C CA . GLU A 1 88 ? 35.530 3.312 -46.342 1.00 33.62 88 GLU A CA 1
ATOM 637 C C . GLU A 1 88 ? 34.291 2.651 -46.969 1.00 33.62 88 GLU A C 1
ATOM 639 O O . GLU A 1 88 ? 34.343 2.069 -48.048 1.00 33.62 88 GLU A O 1
ATOM 644 N N . GLY A 1 89 ? 33.124 2.828 -46.345 1.00 31.52 89 GLY A N 1
ATOM 645 C CA . GLY A 1 89 ? 31.851 2.353 -46.886 1.00 31.52 89 GLY A CA 1
ATOM 646 C C . GLY A 1 89 ? 30.671 3.183 -46.397 1.00 31.52 89 GLY A C 1
ATOM 647 O O . GLY A 1 89 ? 30.108 2.936 -45.336 1.00 31.52 89 GLY A O 1
ATOM 648 N N . SER A 1 90 ? 30.303 4.181 -47.194 1.00 36.03 90 SER A N 1
ATOM 649 C CA . SER A 1 90 ? 29.171 5.090 -47.007 1.00 36.03 90 SER A CA 1
ATOM 650 C C . SER A 1 90 ? 27.825 4.361 -46.838 1.00 36.03 90 SER A C 1
ATOM 652 O O . SER A 1 90 ? 27.402 3.629 -47.731 1.00 36.03 90 SER A O 1
ATOM 654 N N . SER A 1 91 ? 27.086 4.627 -45.753 1.00 34.78 91 SER A N 1
ATOM 655 C CA . SER A 1 91 ? 25.618 4.591 -45.792 1.00 34.78 91 SER A CA 1
ATOM 656 C C . SER A 1 91 ? 25.003 5.491 -44.716 1.00 34.78 91 SER A C 1
ATOM 658 O O . SER A 1 91 ? 25.486 5.611 -43.593 1.00 34.78 91 SER A O 1
ATOM 660 N N . VAL A 1 92 ? 23.956 6.185 -45.130 1.00 36.66 92 VAL A N 1
ATOM 661 C CA . VAL A 1 92 ? 23.393 7.387 -44.532 1.00 36.66 92 VAL A CA 1
ATOM 662 C C . VAL A 1 92 ? 22.438 7.032 -43.385 1.00 36.66 92 VAL A C 1
ATOM 664 O O . VAL A 1 92 ? 21.422 6.384 -43.605 1.00 36.66 92 VAL A O 1
ATOM 667 N N . GLY A 1 93 ? 22.767 7.505 -42.180 1.00 35.16 93 GLY A N 1
ATOM 668 C CA . GLY A 1 93 ? 21.856 7.965 -41.121 1.00 35.16 93 GLY A CA 1
ATOM 669 C C . GLY A 1 93 ? 20.589 7.157 -40.822 1.00 35.16 93 GLY A C 1
ATOM 670 O O . GLY A 1 93 ? 19.488 7.621 -41.111 1.00 35.16 93 GLY A O 1
ATOM 671 N N . ALA A 1 94 ? 20.728 6.037 -40.113 1.00 37.44 94 ALA A N 1
ATOM 672 C CA . ALA A 1 94 ? 19.697 5.606 -39.168 1.00 37.44 94 ALA A CA 1
ATOM 673 C C . ALA A 1 94 ? 19.962 6.317 -37.826 1.00 37.44 94 ALA A C 1
ATOM 675 O O . ALA A 1 94 ? 21.131 6.428 -37.445 1.00 37.44 94 ALA A O 1
ATOM 676 N N . PRO A 1 95 ? 18.942 6.832 -37.112 1.00 37.03 95 PRO A N 1
ATOM 677 C CA . PRO A 1 95 ? 19.175 7.432 -35.811 1.00 37.03 95 PRO A CA 1
ATOM 678 C C . PRO A 1 95 ? 19.743 6.344 -34.907 1.00 37.03 95 PRO A C 1
ATOM 680 O O . PRO A 1 95 ? 19.113 5.304 -34.710 1.00 37.03 95 PRO A O 1
ATOM 683 N N . ALA A 1 96 ? 20.947 6.585 -34.394 1.00 39.12 96 ALA A N 1
ATOM 684 C CA . ALA A 1 96 ? 21.457 5.873 -33.246 1.00 39.12 96 ALA A CA 1
ATOM 685 C C . ALA A 1 96 ? 20.417 6.057 -32.140 1.00 39.12 96 ALA A C 1
ATOM 687 O O . ALA A 1 96 ? 20.327 7.113 -31.517 1.00 39.12 96 ALA A O 1
ATOM 688 N N . THR A 1 97 ? 19.562 5.055 -31.947 1.00 41.09 97 THR A N 1
ATOM 689 C CA . THR A 1 97 ? 18.950 4.847 -30.647 1.00 41.09 97 THR A CA 1
ATOM 690 C C . THR A 1 97 ? 20.131 4.658 -29.722 1.00 41.09 97 THR A C 1
ATOM 692 O O . THR A 1 97 ? 20.784 3.617 -29.766 1.00 41.09 97 THR A O 1
ATOM 695 N N . GLU A 1 98 ? 20.456 5.712 -28.982 1.00 43.69 98 GLU A N 1
ATOM 696 C CA . GLU A 1 98 ? 21.314 5.667 -27.815 1.00 43.69 98 GLU A CA 1
ATOM 697 C C . GLU A 1 98 ? 20.696 4.643 -26.861 1.00 43.69 98 GLU A C 1
ATOM 699 O O . GLU A 1 98 ? 19.944 4.965 -25.945 1.00 43.69 98 GLU A O 1
ATOM 704 N N . THR A 1 99 ? 20.980 3.363 -27.089 1.00 46.84 99 THR A N 1
ATOM 705 C CA . THR A 1 99 ? 21.038 2.391 -26.014 1.00 46.84 99 THR A CA 1
ATOM 706 C C . THR A 1 99 ? 22.257 2.810 -25.221 1.00 46.84 99 THR A C 1
ATOM 708 O O . THR A 1 99 ? 23.355 2.295 -25.420 1.00 46.84 99 THR A O 1
ATOM 711 N N . ALA A 1 100 ? 22.083 3.843 -24.394 1.00 48.06 100 ALA A N 1
ATOM 712 C CA 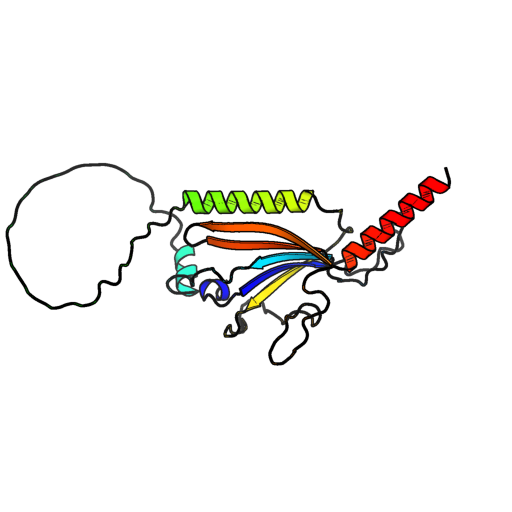. ALA A 1 100 ? 22.939 4.022 -23.250 1.00 48.06 100 ALA A CA 1
ATOM 713 C C . ALA A 1 100 ? 22.935 2.657 -22.563 1.00 48.06 100 ALA A C 1
ATOM 715 O O . ALA A 1 100 ? 21.897 2.213 -22.070 1.00 48.06 100 ALA A O 1
ATOM 716 N N . ASP A 1 101 ? 24.067 1.961 -22.630 1.00 47.56 101 ASP A N 1
ATOM 717 C CA . ASP A 1 101 ? 24.381 0.856 -21.741 1.00 47.56 101 ASP A CA 1
ATOM 718 C C . ASP A 1 101 ? 24.453 1.470 -20.339 1.00 47.56 101 ASP A C 1
ATOM 720 O O . ASP A 1 101 ? 25.516 1.759 -19.791 1.00 47.56 101 ASP A O 1
ATOM 724 N N . THR A 1 102 ? 23.292 1.781 -19.765 1.00 58.28 102 THR A N 1
ATOM 725 C CA . THR A 1 102 ? 23.153 2.089 -18.353 1.00 58.28 102 THR A CA 1
ATOM 726 C C . THR A 1 102 ? 23.313 0.764 -17.640 1.00 58.28 102 THR A C 1
ATOM 728 O O . THR A 1 102 ? 22.347 0.084 -17.296 1.00 58.28 102 THR A O 1
ATOM 731 N N . THR A 1 103 ? 24.571 0.368 -17.456 1.00 77.81 103 THR A N 1
ATOM 732 C CA . THR A 1 103 ? 24.947 -0.709 -16.549 1.00 77.81 103 THR A CA 1
ATOM 733 C C . THR A 1 103 ? 24.283 -0.417 -15.207 1.00 77.81 103 THR A C 1
ATOM 735 O O . THR A 1 103 ? 24.609 0.571 -14.546 1.00 77.81 103 THR A O 1
ATOM 738 N N . VAL A 1 104 ? 23.281 -1.220 -14.850 1.00 83.50 104 VAL A N 1
ATOM 739 C CA . VAL A 1 104 ? 22.502 -1.028 -13.625 1.00 83.50 104 VAL A CA 1
ATOM 740 C C . VAL A 1 104 ? 23.440 -1.174 -12.431 1.00 83.50 104 VAL A C 1
ATOM 742 O O . VAL A 1 104 ? 24.082 -2.212 -12.271 1.00 83.50 104 VAL A O 1
ATOM 745 N N . ASN A 1 105 ? 23.510 -0.146 -11.584 1.00 88.31 105 ASN A N 1
ATOM 746 C CA . ASN A 1 105 ? 24.234 -0.229 -10.321 1.00 88.31 105 ASN A CA 1
ATOM 747 C C . ASN A 1 105 ? 23.405 -1.035 -9.308 1.00 88.31 105 ASN A C 1
ATOM 749 O O . ASN A 1 105 ? 22.575 -0.479 -8.590 1.00 88.31 105 ASN A O 1
ATOM 753 N N . TRP A 1 106 ? 23.614 -2.351 -9.275 1.00 88.06 106 TRP A N 1
ATOM 754 C CA . TRP A 1 106 ? 22.891 -3.250 -8.373 1.00 88.06 106 TRP A CA 1
ATOM 755 C C . TRP A 1 106 ? 23.197 -3.002 -6.894 1.00 88.06 106 TRP A C 1
ATOM 757 O O . TRP A 1 106 ? 22.306 -3.184 -6.072 1.00 88.06 106 TRP A O 1
ATOM 767 N N . GLU A 1 107 ? 24.398 -2.522 -6.556 1.00 92.50 107 GLU A N 1
ATOM 768 C CA . GLU A 1 107 ? 24.735 -2.167 -5.172 1.00 92.50 107 GLU A CA 1
ATOM 769 C C . GLU A 1 107 ? 23.868 -1.004 -4.675 1.00 92.50 107 GLU A C 1
ATOM 771 O O . GLU A 1 107 ? 23.317 -1.073 -3.580 1.00 92.50 107 GLU A O 1
ATOM 776 N N . ASP A 1 108 ? 23.676 0.038 -5.493 1.00 91.06 108 ASP A N 1
ATOM 777 C CA . ASP A 1 108 ? 22.779 1.148 -5.141 1.00 91.06 108 ASP A CA 1
ATOM 778 C C . ASP A 1 108 ? 21.315 0.689 -5.056 1.00 91.06 108 ASP A C 1
ATOM 780 O O . ASP A 1 108 ? 20.616 1.043 -4.109 1.00 91.06 108 ASP A O 1
ATOM 784 N N . VAL A 1 109 ? 20.857 -0.165 -5.981 1.00 90.81 109 VAL A N 1
ATOM 785 C CA . VAL A 1 109 ? 19.503 -0.751 -5.928 1.00 90.81 109 VAL A CA 1
ATOM 786 C C . VAL A 1 109 ? 19.275 -1.500 -4.611 1.00 90.81 109 VAL A C 1
ATOM 788 O O . VAL A 1 109 ? 18.262 -1.271 -3.940 1.00 90.81 109 VAL A O 1
ATOM 791 N N . ASP A 1 110 ? 20.213 -2.363 -4.221 1.00 91.56 110 ASP A N 1
ATOM 792 C CA . ASP A 1 110 ? 20.129 -3.153 -2.992 1.00 91.56 110 ASP A CA 1
ATOM 793 C C . ASP A 1 110 ? 20.176 -2.260 -1.747 1.00 91.56 110 ASP A C 1
ATOM 795 O O . ASP A 1 110 ? 19.383 -2.439 -0.817 1.00 91.56 110 ASP A O 1
ATOM 799 N N . GLU A 1 111 ? 21.040 -1.246 -1.739 1.00 96.06 111 GLU A N 1
ATOM 800 C CA . GLU A 1 111 ? 21.153 -0.287 -0.641 1.00 96.06 111 GLU A CA 1
ATOM 801 C C . GLU A 1 111 ? 19.898 0.586 -0.498 1.00 96.06 111 GLU A C 1
ATOM 803 O O . GLU A 1 111 ? 19.409 0.795 0.623 1.00 96.06 111 GLU A O 1
ATOM 808 N N . GLN A 1 112 ? 19.309 1.045 -1.609 1.00 95.25 112 GLN A N 1
ATOM 809 C CA . GLN A 1 112 ? 18.035 1.763 -1.582 1.00 95.25 112 GLN A CA 1
ATOM 810 C C . GLN A 1 112 ? 16.896 0.872 -1.087 1.00 95.25 112 GLN A C 1
ATOM 812 O O . GLN A 1 112 ? 16.107 1.309 -0.239 1.00 95.25 112 GLN A O 1
ATOM 817 N N . LEU A 1 113 ? 16.814 -0.377 -1.559 1.00 94.12 113 LEU A N 1
ATOM 818 C CA . LEU A 1 113 ? 15.803 -1.337 -1.118 1.00 94.12 113 LEU A CA 1
ATOM 819 C C . LEU A 1 113 ? 15.940 -1.630 0.379 1.00 94.12 113 LEU A C 1
ATOM 821 O O . LEU A 1 113 ? 14.960 -1.541 1.125 1.00 94.12 113 LEU A O 1
ATOM 825 N N . ARG A 1 114 ? 17.159 -1.913 0.845 1.00 96.12 114 ARG A N 1
ATOM 826 C CA . ARG A 1 114 ? 17.472 -2.138 2.261 1.00 96.12 114 ARG A CA 1
ATOM 827 C C . ARG A 1 114 ? 17.079 -0.930 3.106 1.00 96.12 114 ARG A C 1
ATOM 829 O O . ARG A 1 114 ? 16.439 -1.074 4.151 1.00 96.12 114 ARG A O 1
ATOM 836 N N . GLY A 1 115 ? 17.407 0.272 2.636 1.00 96.81 115 GLY A N 1
ATOM 837 C CA . GLY A 1 115 ? 17.008 1.522 3.268 1.00 96.81 115 GLY A CA 1
ATOM 838 C C . GLY A 1 115 ? 15.489 1.711 3.319 1.00 96.81 115 GLY A C 1
ATOM 839 O O . GLY A 1 115 ? 14.974 2.253 4.300 1.00 96.81 115 GLY A O 1
ATOM 840 N N . ALA A 1 116 ? 14.754 1.279 2.295 1.00 96.06 116 ALA A N 1
ATOM 841 C CA . ALA A 1 116 ? 13.297 1.346 2.270 1.00 96.06 116 ALA A CA 1
ATOM 842 C C . ALA A 1 116 ? 12.655 0.376 3.261 1.00 96.06 116 ALA A C 1
ATOM 844 O O . ALA A 1 116 ? 11.816 0.797 4.058 1.00 96.06 116 ALA A O 1
ATOM 845 N N . VAL A 1 117 ? 13.111 -0.878 3.292 1.00 96.88 117 VAL A N 1
ATOM 846 C CA . VAL A 1 117 ? 12.651 -1.881 4.264 1.00 96.88 117 VAL A CA 1
ATOM 847 C C . VAL A 1 117 ? 12.906 -1.408 5.695 1.00 96.88 117 VAL A C 1
ATOM 849 O O . VAL A 1 117 ? 12.004 -1.477 6.528 1.00 96.88 117 VAL A O 1
ATOM 852 N N . GLY A 1 118 ? 14.084 -0.842 5.977 1.00 98.06 118 GLY A N 1
ATOM 853 C CA . GLY A 1 118 ? 14.391 -0.285 7.297 1.00 98.06 118 GLY A CA 1
ATOM 854 C C . GLY A 1 118 ? 13.452 0.855 7.708 1.00 98.06 118 GLY A C 1
ATOM 855 O O . GLY A 1 118 ? 13.017 0.920 8.856 1.00 98.06 118 GLY A O 1
ATOM 856 N N . ARG A 1 119 ? 13.078 1.736 6.770 1.00 97.56 119 ARG A N 1
ATOM 857 C CA . ARG A 1 119 ? 12.118 2.825 7.033 1.00 97.56 119 ARG A CA 1
ATOM 858 C C . ARG A 1 119 ? 10.698 2.312 7.254 1.00 97.56 119 ARG A C 1
ATOM 860 O O . ARG A 1 119 ? 10.005 2.859 8.104 1.00 97.56 119 ARG A O 1
ATOM 867 N N . ILE A 1 120 ? 10.285 1.272 6.533 1.00 97.56 120 ILE A N 1
ATOM 868 C CA . ILE A 1 120 ? 8.990 0.605 6.727 1.00 97.56 120 ILE A CA 1
ATOM 869 C C . ILE A 1 120 ? 8.934 -0.052 8.110 1.00 97.56 120 ILE A C 1
ATOM 871 O O . ILE A 1 120 ? 7.967 0.158 8.837 1.00 97.56 120 ILE A O 1
ATOM 875 N N . ALA A 1 121 ? 9.981 -0.786 8.499 1.00 97.25 121 ALA A N 1
ATOM 876 C CA . ALA A 1 121 ? 10.068 -1.421 9.813 1.00 97.25 121 ALA A CA 1
ATOM 877 C C . ALA A 1 121 ? 9.979 -0.384 10.941 1.00 97.25 121 ALA A C 1
ATOM 879 O O . ALA A 1 121 ? 9.125 -0.495 11.817 1.00 97.25 121 ALA A O 1
ATOM 880 N N . HIS A 1 122 ? 10.780 0.681 10.853 1.00 97.25 122 HIS A N 1
ATOM 881 C CA . HIS A 1 122 ? 10.746 1.768 11.828 1.00 97.25 122 HIS A CA 1
ATOM 882 C C . HIS A 1 122 ? 9.381 2.468 11.889 1.00 97.25 122 HIS A C 1
ATOM 884 O O . HIS A 1 122 ? 8.890 2.781 12.972 1.00 97.25 122 HIS A O 1
ATOM 890 N N . ALA A 1 123 ? 8.744 2.697 10.735 1.00 96.75 123 ALA A N 1
ATOM 891 C CA . ALA A 1 123 ? 7.395 3.246 10.701 1.00 96.75 123 ALA A CA 1
ATOM 892 C C . ALA A 1 123 ? 6.420 2.325 11.445 1.00 96.75 123 ALA A C 1
ATOM 894 O O . ALA A 1 123 ? 5.655 2.822 12.262 1.00 96.75 123 ALA A O 1
ATOM 895 N N . GLY A 1 124 ? 6.497 1.008 11.233 1.00 94.88 124 GLY A N 1
ATOM 896 C CA . GLY A 1 124 ? 5.644 0.024 11.906 1.00 94.88 124 GLY A CA 1
ATOM 897 C C . GLY A 1 124 ? 5.813 0.024 13.424 1.00 94.88 124 GLY A C 1
ATOM 898 O O . GLY A 1 124 ? 4.823 0.014 14.145 1.00 94.88 124 GLY A O 1
ATOM 899 N N . GLU A 1 125 ? 7.053 0.123 13.906 1.00 95.25 125 GLU A N 1
ATOM 900 C CA . GLU A 1 125 ? 7.375 0.222 15.339 1.00 95.25 125 GLU A CA 1
ATOM 901 C C . GLU A 1 125 ? 6.858 1.512 15.991 1.00 95.25 125 GLU A C 1
ATOM 903 O O . GLU A 1 125 ? 6.631 1.550 17.198 1.00 95.25 125 GLU A O 1
ATOM 908 N N . SER A 1 126 ? 6.678 2.579 15.208 1.00 94.00 126 SER A N 1
ATOM 909 C CA . SER A 1 126 ? 6.203 3.878 15.702 1.00 94.00 126 SER A CA 1
ATOM 910 C C . SER A 1 126 ? 4.676 4.003 15.787 1.00 94.00 126 SER A C 1
ATOM 912 O O . SER A 1 126 ? 4.169 5.027 16.251 1.00 94.00 126 SER A O 1
ATOM 914 N N . LEU A 1 127 ? 3.932 2.999 15.312 1.00 93.81 127 LEU A N 1
ATOM 915 C CA . LEU A 1 127 ? 2.471 3.009 15.300 1.00 93.81 127 LEU A CA 1
ATOM 916 C C . LEU A 1 127 ? 1.880 2.508 16.614 1.00 93.81 127 LEU A C 1
ATOM 918 O O . LEU A 1 127 ? 2.464 1.688 17.311 1.00 93.81 127 LEU A O 1
ATOM 922 N N . ASP A 1 128 ? 0.659 2.960 16.904 1.00 92.19 128 ASP A N 1
ATOM 923 C CA . ASP A 1 128 ? -0.120 2.402 18.008 1.00 92.19 128 ASP A CA 1
ATOM 924 C C . ASP A 1 128 ? -0.433 0.919 17.789 1.00 92.19 128 ASP A C 1
ATOM 926 O O . ASP A 1 128 ? -0.777 0.510 16.674 1.00 92.19 128 ASP A O 1
ATOM 930 N N . ASP A 1 129 ? -0.444 0.168 18.892 1.00 91.06 129 ASP A N 1
ATOM 931 C CA . ASP A 1 129 ? -0.773 -1.253 18.910 1.00 91.06 129 ASP A CA 1
ATOM 932 C C . ASP A 1 129 ? -2.121 -1.553 18.250 1.00 91.06 129 ASP A C 1
ATOM 934 O O . ASP A 1 129 ? -3.178 -1.016 18.628 1.00 91.06 129 ASP A O 1
ATOM 938 N N . LEU A 1 130 ? -2.077 -2.501 17.319 1.00 91.88 130 LEU A N 1
ATOM 939 C CA . LEU A 1 130 ? -3.256 -3.095 16.715 1.00 91.88 130 LEU A CA 1
ATOM 940 C C . LEU A 1 130 ? -3.919 -4.101 17.670 1.00 91.88 130 LEU A C 1
ATOM 942 O O . LEU A 1 130 ? -3.245 -4.704 18.505 1.00 91.88 130 LEU A O 1
ATOM 946 N N . PRO A 1 131 ? -5.241 -4.319 17.553 1.00 90.56 131 PRO A N 1
ATOM 947 C CA . PRO A 1 131 ? -5.913 -5.393 18.273 1.00 90.56 131 PRO A CA 1
ATOM 948 C C . PRO A 1 131 ? -5.304 -6.767 17.975 1.00 90.56 131 PRO A C 1
ATOM 950 O O . PRO A 1 131 ? -4.888 -7.049 16.848 1.00 90.56 131 PRO A O 1
ATOM 953 N N . ASP A 1 132 ? -5.352 -7.660 18.960 1.00 88.25 132 ASP A N 1
ATOM 954 C CA . ASP A 1 132 ? -4.956 -9.051 18.762 1.00 88.25 132 ASP A CA 1
ATOM 955 C C . ASP A 1 132 ? -5.769 -9.705 17.641 1.00 88.25 132 ASP A C 1
ATOM 957 O O . ASP A 1 132 ? -6.971 -9.473 17.501 1.00 88.25 132 ASP A O 1
ATOM 961 N N . ARG A 1 133 ? -5.124 -10.606 16.890 1.00 90.94 133 ARG A N 1
ATOM 962 C CA . ARG A 1 133 ? -5.746 -11.402 15.813 1.00 90.94 133 ARG A CA 1
ATOM 963 C C . ARG A 1 133 ? -6.256 -10.572 14.626 1.00 90.94 133 ARG A C 1
ATOM 965 O O . ARG A 1 133 ? -7.206 -10.981 13.952 1.00 90.94 133 ARG A O 1
ATOM 972 N N . CYS A 1 134 ? -5.625 -9.432 14.342 1.00 94.00 134 CYS A N 1
ATOM 973 C CA . CYS A 1 134 ? -5.784 -8.785 13.042 1.00 94.00 134 CYS A CA 1
ATOM 974 C C . CYS A 1 134 ? -5.365 -9.733 11.909 1.00 94.00 134 CYS A C 1
ATOM 976 O O . CYS A 1 134 ? -4.525 -10.619 12.078 1.00 94.00 134 CYS A O 1
ATOM 978 N N . THR A 1 135 ? -5.963 -9.539 10.740 1.00 95.69 135 THR A N 1
ATOM 979 C CA . THR A 1 135 ? -5.623 -10.279 9.515 1.00 95.69 135 THR A CA 1
ATOM 980 C C . THR A 1 135 ? -5.177 -9.296 8.444 1.00 95.69 135 THR A C 1
ATOM 982 O O . THR A 1 135 ? -5.340 -8.089 8.614 1.00 95.69 135 THR A O 1
ATOM 985 N N . PHE A 1 136 ? -4.615 -9.781 7.339 1.00 96.75 136 PHE A N 1
ATOM 986 C CA . PHE A 1 136 ? -4.251 -8.911 6.229 1.00 96.75 136 PHE A CA 1
ATOM 987 C C . PHE A 1 136 ? -4.657 -9.493 4.881 1.00 96.75 136 PHE A C 1
ATOM 989 O O . PHE A 1 136 ? -4.802 -10.706 4.723 1.00 96.75 136 PHE A O 1
ATOM 996 N N . THR A 1 137 ? -4.822 -8.607 3.906 1.00 96.00 137 THR A N 1
ATOM 997 C CA . THR A 1 137 ? -4.962 -8.952 2.492 1.00 96.00 137 THR A CA 1
ATOM 998 C C . THR A 1 137 ? -3.967 -8.152 1.659 1.00 96.00 137 THR A C 1
ATOM 1000 O O . THR A 1 137 ? -3.445 -7.128 2.102 1.00 96.00 137 THR A O 1
ATOM 1003 N N . VAL A 1 138 ? -3.685 -8.628 0.446 1.00 95.12 138 VAL A N 1
ATOM 1004 C CA . VAL A 1 138 ? -2.909 -7.881 -0.547 1.00 95.12 138 VAL A CA 1
ATOM 1005 C C . VAL A 1 138 ? -3.840 -7.518 -1.691 1.00 95.12 138 VAL A C 1
ATOM 1007 O O . VAL A 1 138 ? -4.460 -8.393 -2.296 1.00 95.12 138 VAL A O 1
ATOM 1010 N N . ALA A 1 139 ? -3.935 -6.227 -1.983 1.00 93.81 139 ALA A N 1
ATOM 1011 C CA . ALA A 1 139 ? -4.695 -5.698 -3.101 1.00 93.81 139 ALA A CA 1
ATOM 1012 C C . ALA A 1 139 ? -3.746 -5.110 -4.146 1.00 93.81 139 ALA A C 1
ATOM 1014 O O . ALA A 1 139 ? -2.703 -4.543 -3.819 1.00 93.81 139 ALA A O 1
ATOM 1015 N N . VAL A 1 140 ? -4.128 -5.248 -5.411 1.00 93.06 140 VAL A N 1
ATOM 1016 C CA . VAL A 1 140 ? -3.380 -4.722 -6.551 1.00 93.06 140 VAL A CA 1
ATOM 1017 C C . VAL A 1 140 ? -4.317 -3.831 -7.347 1.00 93.06 140 VAL A C 1
ATOM 1019 O O . VAL A 1 140 ? -5.395 -4.262 -7.756 1.00 93.06 140 VAL A O 1
ATOM 1022 N N . GLU A 1 141 ? -3.903 -2.590 -7.550 1.00 92.75 141 GLU A N 1
ATOM 1023 C CA . GLU A 1 141 ? -4.567 -1.648 -8.437 1.00 92.75 141 GLU A CA 1
ATOM 1024 C C . GLU A 1 141 ? -3.883 -1.715 -9.797 1.00 92.75 141 GLU A C 1
ATOM 1026 O O . GLU A 1 141 ? -2.675 -1.486 -9.916 1.00 92.75 141 GLU A O 1
ATOM 1031 N N . LEU A 1 142 ? -4.655 -2.079 -10.814 1.00 91.62 142 LEU A N 1
ATOM 1032 C CA . LEU A 1 142 ? -4.185 -2.095 -12.190 1.00 91.62 142 LEU A CA 1
ATOM 1033 C C . LEU A 1 142 ? -4.223 -0.679 -12.767 1.00 91.62 142 LEU A C 1
ATOM 1035 O O . LEU A 1 142 ? -5.005 0.159 -12.321 1.00 91.62 142 LEU A O 1
ATOM 1039 N N . ARG A 1 143 ? -3.386 -0.428 -13.771 1.00 89.06 143 ARG A N 1
ATOM 1040 C CA . ARG A 1 143 ? -3.507 0.754 -14.629 1.00 89.06 143 ARG A CA 1
ATOM 1041 C C . ARG A 1 143 ? -4.821 0.701 -15.410 1.00 89.06 143 ARG A C 1
ATOM 1043 O O . ARG A 1 143 ? -5.455 -0.350 -15.489 1.00 89.06 143 ARG A O 1
ATOM 1050 N N . GLU A 1 144 ? -5.221 1.830 -15.982 1.00 83.31 144 GLU A N 1
ATOM 1051 C CA . GLU A 1 144 ? -6.507 1.985 -16.678 1.00 83.31 144 GLU A CA 1
ATOM 1052 C C . GLU A 1 144 ? -6.713 0.960 -17.809 1.00 83.31 144 GLU A C 1
ATOM 1054 O O . GLU A 1 144 ? -7.807 0.428 -17.984 1.00 83.31 144 GLU A O 1
ATOM 1059 N N . ASP A 1 145 ? -5.643 0.609 -18.519 1.00 82.06 145 ASP A N 1
ATOM 1060 C CA . ASP A 1 145 ? -5.597 -0.389 -19.591 1.00 82.06 145 ASP A CA 1
ATOM 1061 C C . ASP A 1 145 ? -5.212 -1.806 -19.113 1.00 82.06 145 ASP A C 1
ATOM 1063 O O . ASP A 1 145 ? -5.210 -2.771 -19.889 1.00 82.06 145 ASP A O 1
ATOM 1067 N N . GLY A 1 146 ? -4.908 -1.954 -17.822 1.00 82.25 146 GLY A N 1
ATOM 1068 C CA . GLY A 1 146 ? -4.471 -3.197 -17.208 1.00 82.25 146 GLY A CA 1
ATOM 1069 C C . GLY A 1 146 ? -5.593 -4.232 -17.152 1.00 82.25 146 GLY A C 1
ATOM 1070 O O . GLY A 1 146 ? -6.637 -4.039 -16.529 1.00 82.25 146 GLY A O 1
ATOM 1071 N N . LYS A 1 147 ? -5.367 -5.394 -17.770 1.00 82.81 147 LYS A N 1
ATOM 1072 C CA . LYS A 1 147 ? -6.353 -6.483 -17.768 1.00 82.81 147 LYS A CA 1
ATOM 1073 C C . LYS A 1 147 ? -6.336 -7.240 -16.437 1.00 82.81 147 LYS A C 1
ATOM 1075 O O . LYS A 1 147 ? -5.253 -7.565 -15.941 1.00 82.81 147 LYS A O 1
ATOM 1080 N N . PRO A 1 148 ? -7.510 -7.608 -15.886 1.00 81.81 148 PRO A N 1
ATOM 1081 C CA . PRO A 1 148 ? -7.574 -8.431 -14.687 1.00 81.81 148 PRO A CA 1
ATOM 1082 C C . PRO A 1 148 ? -6.803 -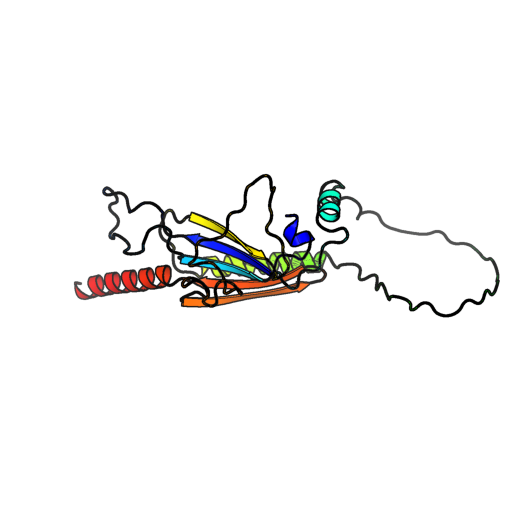9.742 -14.901 1.00 81.81 148 PRO A C 1
ATOM 1084 O O . PRO A 1 148 ? -6.827 -10.293 -16.007 1.00 81.81 148 PRO A O 1
ATOM 1087 N N . PRO A 1 149 ? -6.121 -10.271 -13.870 1.00 82.50 149 PRO A N 1
ATOM 1088 C CA . PRO A 1 149 ? -5.313 -11.486 -13.977 1.00 82.50 149 PRO A CA 1
ATOM 1089 C C . PRO A 1 149 ? -6.190 -12.754 -14.023 1.00 82.50 149 PRO A C 1
ATOM 1091 O O . PRO A 1 149 ? -6.139 -13.610 -13.138 1.00 82.50 149 PRO A O 1
ATOM 1094 N N . ILE A 1 150 ? -7.010 -12.873 -15.069 1.00 79.12 150 ILE A N 1
ATOM 1095 C CA . ILE A 1 150 ? -7.878 -14.022 -15.342 1.00 79.12 150 ILE A CA 1
ATOM 1096 C C . ILE A 1 150 ? -6.999 -15.241 -15.649 1.00 79.12 150 ILE A C 1
ATOM 1098 O O . ILE A 1 150 ? -6.068 -15.158 -16.447 1.00 79.12 150 ILE A O 1
ATOM 1102 N N . GLY A 1 151 ? -7.293 -16.379 -15.015 1.00 73.56 151 GLY A N 1
ATOM 1103 C CA . GLY A 1 151 ? -6.554 -17.630 -15.228 1.00 73.56 151 GLY A CA 1
ATOM 1104 C C . GLY A 1 151 ? -5.253 -17.759 -14.429 1.00 73.56 151 GLY A C 1
ATOM 1105 O O . GLY A 1 151 ? -4.505 -18.711 -14.639 1.00 73.56 151 GLY A O 1
ATOM 1106 N N . HIS A 1 152 ? -4.972 -16.842 -13.495 1.00 78.19 152 HIS A N 1
ATOM 1107 C CA . HIS A 1 152 ? -3.896 -17.044 -12.524 1.00 78.19 152 HIS A CA 1
ATOM 1108 C C . HIS A 1 152 ? -4.204 -18.276 -11.639 1.00 78.19 152 HIS A C 1
ATOM 1110 O O . HIS A 1 152 ? -5.353 -18.412 -11.210 1.00 78.19 152 HIS A O 1
ATOM 1116 N N . PRO A 1 153 ? -3.220 -19.154 -11.327 1.00 83.06 153 PRO A N 1
ATOM 1117 C CA . PRO A 1 153 ? -3.466 -20.386 -10.562 1.00 83.06 153 PRO A CA 1
ATOM 1118 C C . PRO A 1 153 ? -4.156 -20.141 -9.218 1.00 83.06 153 PRO A C 1
ATOM 1120 O O . PRO A 1 153 ? -4.999 -20.923 -8.789 1.00 83.06 153 PRO A O 1
ATOM 1123 N N . GLN A 1 154 ? -3.810 -19.024 -8.575 1.00 84.69 154 GLN A N 1
ATOM 1124 C CA . GLN A 1 154 ? -4.575 -18.475 -7.462 1.00 84.69 154 GLN A CA 1
ATOM 1125 C C . GLN A 1 154 ? -5.538 -17.404 -7.993 1.00 84.69 154 GLN A C 1
ATOM 1127 O O . GLN A 1 154 ? -5.052 -16.413 -8.553 1.00 84.69 154 GLN A O 1
ATOM 1132 N N . PRO A 1 155 ? -6.864 -17.579 -7.847 1.00 86.06 155 PRO A N 1
ATOM 1133 C CA . PRO A 1 155 ? -7.837 -16.641 -8.385 1.00 86.06 155 PRO A CA 1
ATOM 1134 C C . PRO A 1 155 ? -7.752 -15.295 -7.664 1.00 86.06 155 PRO A C 1
ATOM 1136 O O . PRO A 1 155 ? -7.750 -15.230 -6.436 1.00 86.06 155 PRO A O 1
ATOM 1139 N N . TRP A 1 156 ? -7.732 -14.218 -8.444 1.00 89.38 156 TRP A N 1
ATOM 1140 C CA . TRP A 1 156 ? -7.866 -12.857 -7.937 1.00 89.38 156 TRP A CA 1
ATOM 1141 C C . TRP A 1 156 ? -9.314 -12.417 -8.076 1.00 89.38 156 TRP A C 1
ATOM 1143 O O . TRP A 1 156 ? -9.905 -12.531 -9.151 1.00 89.38 156 TRP A O 1
ATOM 1153 N N . ILE A 1 157 ? -9.873 -11.902 -6.987 1.00 89.75 157 ILE A N 1
ATOM 1154 C CA . ILE A 1 157 ? -11.223 -11.346 -6.961 1.00 89.75 157 ILE A CA 1
ATOM 1155 C C . ILE A 1 157 ? -11.150 -9.821 -6.836 1.00 89.75 157 ILE A C 1
ATOM 1157 O O . ILE A 1 157 ? -10.212 -9.310 -6.219 1.00 89.75 157 ILE A O 1
ATOM 1161 N N . PRO A 1 158 ? -12.124 -9.077 -7.391 1.00 90.31 158 PRO A N 1
ATOM 1162 C CA . PRO A 1 158 ? -12.247 -7.653 -7.115 1.00 90.31 158 PRO A CA 1
ATOM 1163 C C . PRO A 1 158 ? -12.317 -7.395 -5.605 1.00 90.31 158 PRO A C 1
ATOM 1165 O O . PRO A 1 158 ? -12.972 -8.142 -4.874 1.00 90.31 158 PRO A O 1
ATOM 1168 N N . SER A 1 159 ? -11.664 -6.328 -5.141 1.00 90.94 159 SER A N 1
ATOM 1169 C CA . SER A 1 159 ? -11.724 -5.926 -3.732 1.00 90.94 159 SER A CA 1
ATOM 1170 C C . SER A 1 159 ? -13.150 -5.537 -3.324 1.00 90.94 159 SER A C 1
ATOM 1172 O O . SER A 1 159 ? -14.023 -5.312 -4.165 1.00 90.94 159 SER A O 1
ATOM 1174 N N . GLN A 1 160 ? -13.411 -5.448 -2.020 1.00 87.62 160 GLN A N 1
ATOM 1175 C CA . GLN A 1 160 ? -14.711 -4.994 -1.526 1.00 87.62 160 GLN A CA 1
ATOM 1176 C C . GLN A 1 160 ? -15.006 -3.546 -1.983 1.00 87.62 160 GLN A C 1
ATOM 1178 O O . GLN A 1 160 ? -14.075 -2.751 -2.116 1.00 87.62 160 GLN A O 1
ATOM 1183 N N . PRO A 1 161 ? -16.281 -3.154 -2.189 1.00 87.38 161 PRO A N 1
ATOM 1184 C CA . PRO A 1 161 ? -16.647 -1.831 -2.710 1.00 87.38 161 PRO A CA 1
ATOM 1185 C C . PRO A 1 161 ? -16.023 -0.621 -1.993 1.00 87.38 161 PRO A C 1
ATOM 1187 O O . PRO A 1 161 ? -15.661 0.367 -2.624 1.00 87.38 161 PRO A O 1
ATOM 1190 N N . ASN A 1 162 ? -15.879 -0.705 -0.673 1.00 88.19 162 ASN A N 1
ATOM 1191 C CA . ASN A 1 162 ? -15.253 0.288 0.204 1.00 88.19 162 ASN A CA 1
ATOM 1192 C C . ASN A 1 162 ? -13.744 0.478 -0.032 1.00 88.19 162 ASN A C 1
ATOM 1194 O O . ASN A 1 162 ? -13.212 1.500 0.394 1.00 88.19 162 ASN A O 1
ATOM 1198 N N . LEU A 1 163 ? -13.088 -0.455 -0.725 1.00 88.62 163 LEU A N 1
ATOM 1199 C CA . LEU A 1 163 ? -11.657 -0.460 -1.044 1.00 88.62 163 LEU A CA 1
ATOM 1200 C C . LEU A 1 163 ? -11.374 -0.349 -2.551 1.00 88.62 163 LEU A C 1
ATOM 1202 O O . LEU A 1 163 ? -10.251 -0.593 -2.985 1.00 88.62 163 LEU A O 1
ATOM 1206 N N . GLN A 1 164 ? -12.377 -0.017 -3.364 1.00 89.94 164 GLN A N 1
ATOM 1207 C CA . GLN A 1 164 ? -12.196 0.176 -4.804 1.00 89.94 164 GLN A CA 1
ATOM 1208 C C . GLN A 1 164 ? -12.017 1.663 -5.135 1.00 89.94 164 GLN A C 1
ATOM 1210 O O . GLN A 1 164 ? -12.788 2.483 -4.621 1.00 89.94 164 GLN A O 1
ATOM 1215 N N . PRO A 1 165 ? -11.032 2.036 -5.973 1.00 86.94 165 PRO A N 1
ATOM 1216 C CA . PRO A 1 165 ? -10.872 3.412 -6.428 1.00 86.94 165 PRO A CA 1
ATOM 1217 C C . PRO A 1 165 ? -12.062 3.843 -7.293 1.00 86.94 165 PRO A C 1
ATOM 1219 O O . PRO A 1 165 ? -12.895 3.028 -7.704 1.00 86.94 165 PRO A O 1
ATOM 1222 N N . ALA A 1 166 ? -12.148 5.145 -7.560 1.00 86.44 166 ALA A N 1
ATOM 1223 C CA . ALA A 1 166 ? -13.083 5.637 -8.559 1.00 86.44 166 ALA A CA 1
ATOM 1224 C C . ALA A 1 166 ? -12.700 5.085 -9.947 1.00 86.44 166 ALA A C 1
ATOM 1226 O O . ALA A 1 166 ? -11.523 4.942 -10.264 1.00 86.44 166 ALA A O 1
ATOM 1227 N N . SER A 1 167 ? -13.699 4.773 -10.764 1.00 82.38 167 SER A N 1
ATOM 1228 C CA . SER A 1 167 ? -13.569 4.331 -12.156 1.00 82.38 167 SER A CA 1
ATOM 1229 C C . SER A 1 167 ? -14.702 4.927 -12.994 1.00 82.38 167 SER A C 1
ATOM 1231 O O . SER A 1 167 ? -15.647 5.499 -12.446 1.00 82.38 167 SER A O 1
ATOM 1233 N N . GLU A 1 168 ? -14.677 4.745 -14.315 1.00 78.88 168 GLU A N 1
ATOM 1234 C CA . GLU A 1 168 ? -15.777 5.185 -15.189 1.00 78.88 168 GLU A CA 1
ATOM 1235 C C . GLU A 1 168 ? -17.144 4.641 -14.737 1.00 78.88 168 GLU A C 1
ATOM 1237 O O . GLU A 1 168 ? -18.146 5.357 -14.732 1.00 78.88 168 GLU A O 1
ATOM 1242 N N . SER A 1 169 ? -17.167 3.383 -14.284 1.00 78.62 169 SER A N 1
ATOM 1243 C CA . SER A 1 169 ? -18.375 2.708 -13.792 1.00 78.62 169 SER A CA 1
ATOM 1244 C C . SER A 1 169 ? -18.777 3.107 -12.364 1.00 78.62 169 SER A C 1
ATOM 1246 O O . SER A 1 169 ? -19.931 2.926 -11.971 1.00 78.62 169 SER A O 1
ATOM 1248 N N . ARG A 1 170 ? -17.852 3.677 -11.579 1.00 79.69 170 ARG A N 1
ATOM 1249 C CA . ARG A 1 170 ? -18.084 4.142 -10.206 1.00 79.69 170 ARG A CA 1
ATOM 1250 C C . ARG A 1 170 ? -17.330 5.446 -9.959 1.00 79.69 170 ARG A C 1
ATOM 1252 O O . ARG A 1 170 ? -16.155 5.431 -9.613 1.00 79.69 170 ARG A O 1
ATOM 1259 N N . ARG A 1 171 ? -18.037 6.573 -10.042 1.00 84.38 171 ARG A N 1
ATOM 1260 C CA . ARG A 1 171 ? -17.442 7.909 -9.853 1.00 84.38 171 ARG A CA 1
ATOM 1261 C C . ARG A 1 171 ? -16.914 8.165 -8.439 1.00 84.38 171 ARG A C 1
ATOM 1263 O O . ARG A 1 171 ? -15.985 8.944 -8.271 1.00 84.38 171 ARG A O 1
ATOM 1270 N N . GLU A 1 172 ? -17.502 7.532 -7.427 1.00 86.75 172 GLU A N 1
ATOM 1271 C CA . GLU A 1 172 ? -17.104 7.719 -6.030 1.00 86.75 172 GLU A CA 1
ATOM 1272 C C . GLU A 1 172 ? -16.101 6.653 -5.586 1.00 86.75 172 GLU A C 1
ATOM 1274 O O . GLU A 1 172 ? -16.355 5.454 -5.706 1.00 86.75 172 GLU A O 1
ATOM 1279 N N . LYS A 1 173 ? -14.965 7.080 -5.027 1.00 89.31 173 LYS A N 1
ATOM 1280 C CA . LYS A 1 173 ? -14.007 6.155 -4.414 1.00 89.31 173 LYS A CA 1
ATOM 1281 C C . LYS A 1 173 ? -14.610 5.478 -3.179 1.00 89.31 173 LYS A C 1
ATOM 1283 O O . LYS A 1 173 ? -15.431 6.060 -2.469 1.00 89.31 173 LYS A O 1
ATOM 1288 N N . GLY A 1 174 ? -14.154 4.264 -2.889 1.00 88.38 174 GLY A N 1
ATOM 1289 C CA . GLY A 1 174 ? -14.516 3.542 -1.679 1.00 88.38 174 GLY A CA 1
ATOM 1290 C C . GLY A 1 174 ? -14.206 4.338 -0.404 1.00 88.38 174 GLY A C 1
ATOM 1291 O O . GLY A 1 174 ? -13.174 4.999 -0.297 1.00 88.38 174 GLY A O 1
ATOM 1292 N N . LYS A 1 175 ? -15.117 4.273 0.575 1.00 89.25 175 LYS A N 1
ATOM 1293 C CA . LYS A 1 175 ? -15.061 5.069 1.818 1.00 89.25 175 LYS A CA 1
ATOM 1294 C C . LYS A 1 175 ? -13.838 4.810 2.709 1.00 89.25 175 LYS A C 1
ATOM 1296 O O . LYS A 1 175 ? -13.551 5.647 3.562 1.00 89.25 175 LYS A O 1
ATOM 1301 N N . ASP A 1 176 ? -13.159 3.679 2.518 1.00 87.25 176 ASP A N 1
ATOM 1302 C CA . ASP A 1 176 ? -11.981 3.286 3.297 1.00 87.25 176 ASP A CA 1
ATOM 1303 C C . ASP A 1 176 ? -10.667 3.624 2.560 1.00 87.25 176 ASP A C 1
ATOM 1305 O O . ASP A 1 176 ? -9.583 3.297 3.040 1.00 87.25 176 ASP A O 1
ATOM 1309 N N . LEU A 1 177 ? -10.743 4.301 1.402 1.00 86.56 177 LEU A N 1
ATOM 1310 C CA . LEU A 1 177 ? -9.580 4.767 0.644 1.00 86.56 177 LEU A CA 1
ATOM 1311 C C . LE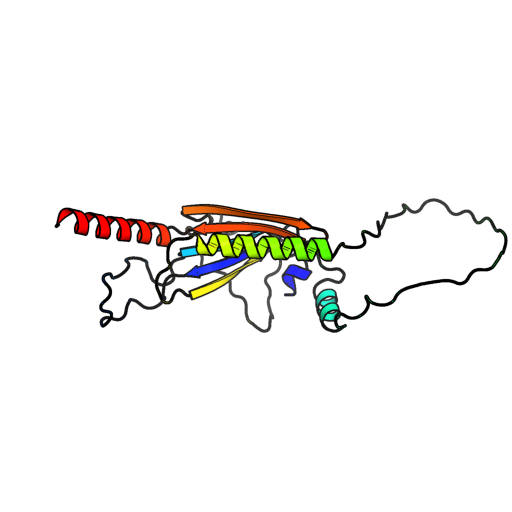U A 1 177 ? -9.117 6.176 1.044 1.00 86.56 177 LEU A C 1
ATOM 1313 O O . LEU A 1 177 ? -9.891 7.140 1.006 1.00 86.56 177 LEU A O 1
ATOM 1317 N N . GLY A 1 178 ? -7.811 6.317 1.279 1.00 84.12 178 GLY A N 1
ATOM 1318 C CA . GLY A 1 178 ? -7.133 7.551 1.692 1.00 84.12 178 GLY A CA 1
ATOM 1319 C C . GLY A 1 178 ? -6.856 7.620 3.196 1.00 84.12 178 GLY A C 1
ATOM 1320 O O . GLY A 1 178 ? -6.139 8.514 3.637 1.00 84.12 178 GLY A O 1
ATOM 1321 N N . GLY A 1 179 ? -7.410 6.684 3.973 1.00 87.31 179 GLY A N 1
ATOM 1322 C CA . GLY A 1 179 ? -7.313 6.680 5.428 1.00 87.31 179 GLY A CA 1
ATOM 1323 C C . GLY A 1 179 ? -7.954 7.902 6.091 1.00 87.31 179 GLY A C 1
ATOM 1324 O O . GLY A 1 179 ? -8.492 8.799 5.445 1.00 87.31 179 GLY A O 1
ATOM 1325 N N . GLU A 1 180 ? -7.908 7.903 7.417 1.00 91.94 180 GLU A N 1
ATOM 1326 C CA . GLU A 1 180 ? -8.124 9.081 8.260 1.00 91.94 180 GLU A CA 1
ATOM 1327 C C . GLU A 1 180 ? -6.817 9.872 8.426 1.00 91.94 180 GLU A C 1
ATOM 1329 O O . GLU A 1 180 ? -6.817 11.100 8.435 1.00 91.94 180 GLU A O 1
ATOM 1334 N N . LYS A 1 181 ? -5.677 9.170 8.493 1.00 94.00 181 LYS A N 1
ATOM 1335 C CA . LYS A 1 181 ? -4.338 9.765 8.557 1.00 94.00 181 LYS A CA 1
ATOM 1336 C C . LYS A 1 181 ? -3.413 9.098 7.546 1.00 94.00 181 LYS A C 1
ATOM 1338 O O . LYS A 1 181 ? -3.334 7.876 7.499 1.00 94.00 181 LYS A O 1
ATOM 1343 N N . THR A 1 182 ? -2.684 9.904 6.777 1.00 96.69 182 THR A N 1
ATOM 1344 C CA . THR A 1 182 ? -1.668 9.440 5.821 1.00 96.69 182 THR A CA 1
ATOM 1345 C C . THR A 1 182 ? -0.279 9.865 6.286 1.00 96.69 182 THR A C 1
ATOM 1347 O O . THR A 1 182 ? -0.068 11.030 6.617 1.00 96.69 182 THR A O 1
ATOM 1350 N N . THR A 1 183 ? 0.666 8.926 6.309 1.00 96.44 183 THR A N 1
ATOM 1351 C CA . THR A 1 183 ? 2.059 9.153 6.714 1.00 96.44 183 THR A CA 1
ATOM 1352 C C . THR A 1 183 ? 3.001 8.719 5.588 1.00 96.44 183 THR A C 1
ATOM 1354 O O . THR A 1 183 ? 3.054 7.525 5.286 1.00 96.44 183 THR A O 1
ATOM 1357 N N . PRO A 1 184 ? 3.749 9.641 4.953 1.00 97.31 184 PRO A N 1
ATOM 1358 C CA . PRO A 1 184 ? 4.744 9.269 3.952 1.00 97.31 184 PRO A CA 1
ATOM 1359 C C . PRO A 1 184 ? 5.901 8.510 4.614 1.00 97.31 184 PRO A C 1
ATOM 1361 O O . PRO A 1 184 ? 6.369 8.902 5.684 1.00 97.31 184 PRO A O 1
ATOM 1364 N N . ILE A 1 185 ? 6.376 7.432 3.982 1.00 97.12 185 ILE A N 1
ATOM 1365 C CA . ILE A 1 185 ? 7.468 6.604 4.519 1.00 97.12 185 ILE A CA 1
ATOM 1366 C C . ILE A 1 185 ? 8.764 6.874 3.757 1.00 97.12 185 ILE A C 1
ATOM 1368 O O . ILE A 1 185 ? 9.768 7.263 4.370 1.00 97.12 185 ILE A O 1
ATOM 1372 N N . ARG A 1 186 ? 8.759 6.649 2.436 1.00 95.31 186 ARG A N 1
ATOM 1373 C CA . ARG A 1 186 ? 9.934 6.814 1.565 1.00 95.31 186 ARG A CA 1
ATOM 1374 C C . ARG A 1 186 ? 9.536 6.842 0.085 1.00 95.31 186 ARG A C 1
ATOM 1376 O O . ARG A 1 186 ? 8.599 6.153 -0.297 1.00 95.31 186 ARG A O 1
ATOM 1383 N N . SER A 1 187 ? 10.296 7.574 -0.726 1.00 95.19 187 SER A N 1
ATOM 1384 C CA . SER A 1 187 ? 10.346 7.427 -2.186 1.00 95.19 187 SER A CA 1
ATOM 1385 C C . SER A 1 187 ? 11.723 6.881 -2.577 1.00 95.19 187 SER A C 1
ATOM 1387 O O . SER A 1 187 ? 12.727 7.231 -1.946 1.00 95.19 187 SER A O 1
ATOM 1389 N N . VAL A 1 188 ? 11.755 5.952 -3.528 1.00 93.81 188 VAL A N 1
ATOM 1390 C CA . VAL A 1 188 ? 12.957 5.276 -4.022 1.00 93.81 188 VAL A CA 1
ATOM 1391 C C . VAL A 1 188 ? 13.020 5.437 -5.530 1.00 93.81 188 VAL A C 1
ATOM 1393 O O . VAL A 1 188 ? 12.059 5.109 -6.218 1.00 93.81 188 VAL A O 1
ATOM 1396 N N . GLU A 1 189 ? 14.179 5.871 -6.014 1.00 91.31 189 GLU A N 1
ATOM 1397 C CA . GLU A 1 189 ? 14.535 5.924 -7.427 1.00 91.31 189 GLU A CA 1
ATOM 1398 C C . GLU A 1 189 ? 15.998 5.480 -7.556 1.00 91.31 189 GLU A C 1
ATOM 1400 O O . GLU A 1 189 ? 16.913 6.233 -7.231 1.00 91.31 189 GLU A O 1
ATOM 1405 N N . ALA A 1 190 ? 16.213 4.223 -7.949 1.00 87.75 190 ALA A N 1
ATOM 1406 C CA . ALA A 1 190 ? 17.537 3.656 -8.199 1.00 87.75 190 ALA A CA 1
ATOM 1407 C C . ALA A 1 190 ? 17.471 2.644 -9.342 1.00 87.75 190 ALA A C 1
ATOM 1409 O O . ALA A 1 190 ? 16.902 1.560 -9.207 1.00 87.75 190 ALA A O 1
ATOM 1410 N N . GLY A 1 191 ? 18.054 3.003 -10.486 1.00 85.00 191 GLY A N 1
ATOM 1411 C CA . GLY A 1 191 ? 18.019 2.175 -11.690 1.00 85.00 191 GLY A CA 1
ATOM 1412 C C . GLY A 1 191 ? 16.585 1.727 -12.035 1.00 85.00 191 GLY A C 1
ATOM 1413 O O . GLY A 1 191 ? 15.710 2.576 -12.188 1.00 85.00 191 GLY A O 1
ATOM 1414 N N . PRO A 1 192 ? 16.309 0.413 -12.156 1.00 81.88 192 PRO A N 1
ATOM 1415 C CA . PRO A 1 192 ? 14.969 -0.095 -12.458 1.00 81.88 192 PRO A CA 1
ATOM 1416 C C . PRO A 1 192 ? 14.007 -0.089 -11.254 1.00 81.88 192 PRO A C 1
ATOM 1418 O O . PRO A 1 192 ? 12.826 -0.402 -11.421 1.00 81.88 192 PRO A O 1
ATOM 1421 N N . LEU A 1 193 ? 14.490 0.206 -10.043 1.00 84.81 193 LEU A N 1
ATOM 1422 C CA . LEU A 1 193 ? 13.687 0.251 -8.827 1.00 84.81 193 LEU A CA 1
ATOM 1423 C C . LEU A 1 193 ? 13.124 1.662 -8.632 1.00 84.81 193 LEU A C 1
ATOM 1425 O O . LEU A 1 193 ? 13.839 2.567 -8.204 1.00 84.81 193 LEU A O 1
ATOM 1429 N N . PHE A 1 194 ? 11.829 1.828 -8.897 1.00 88.88 194 PHE A N 1
ATOM 1430 C CA . PHE A 1 194 ? 11.106 3.063 -8.601 1.00 88.88 194 PHE A CA 1
ATOM 1431 C C . PHE A 1 194 ? 9.834 2.769 -7.815 1.00 88.88 194 PHE A C 1
ATOM 1433 O O . PHE A 1 194 ? 8.934 2.113 -8.335 1.00 88.88 194 PHE A O 1
ATOM 1440 N N . PHE A 1 195 ? 9.713 3.279 -6.591 1.00 93.50 195 PHE A N 1
ATOM 1441 C CA . PHE A 1 195 ? 8.432 3.261 -5.888 1.00 93.50 195 PHE A CA 1
ATOM 1442 C C . PHE A 1 195 ? 8.320 4.328 -4.813 1.00 93.50 195 PHE A C 1
ATOM 1444 O O . PHE A 1 195 ? 9.300 4.712 -4.176 1.00 93.50 195 PHE A O 1
ATOM 1451 N N . GLU A 1 196 ? 7.082 4.708 -4.527 1.00 96.25 196 GLU A N 1
ATOM 1452 C CA . GLU A 1 196 ? 6.741 5.503 -3.353 1.00 96.25 196 GLU A CA 1
ATOM 1453 C C . GLU A 1 196 ? 5.977 4.651 -2.350 1.00 96.25 196 GLU A C 1
ATOM 1455 O O . GLU A 1 196 ? 5.125 3.847 -2.723 1.00 96.25 196 GLU A O 1
ATOM 1460 N N . CYS A 1 197 ? 6.271 4.819 -1.063 1.00 97.25 197 CYS A N 1
ATOM 1461 C CA . CYS A 1 197 ? 5.605 4.109 0.014 1.00 97.25 197 CYS A CA 1
ATOM 1462 C C . CYS A 1 197 ? 5.066 5.074 1.070 1.00 97.25 197 CYS A C 1
ATOM 1464 O O . CYS A 1 197 ? 5.770 5.971 1.550 1.00 97.25 197 CYS A O 1
ATOM 1466 N N . TRP A 1 198 ? 3.814 4.855 1.462 1.00 97.94 198 TRP A N 1
ATOM 1467 C CA . TRP A 1 198 ? 3.149 5.559 2.553 1.00 97.94 198 TRP A CA 1
ATOM 1468 C C . TRP A 1 198 ? 2.216 4.619 3.313 1.00 97.94 198 TRP A C 1
ATOM 1470 O O . TRP A 1 198 ? 1.807 3.568 2.822 1.00 97.94 198 TRP A O 1
ATOM 1480 N N . LEU A 1 199 ? 1.872 5.016 4.531 1.00 97.75 199 LEU A N 1
ATOM 1481 C CA . LEU A 1 199 ? 0.888 4.347 5.368 1.00 97.75 199 LEU A CA 1
ATOM 1482 C C . LEU A 1 199 ? -0.388 5.178 5.427 1.00 97.75 199 LEU A C 1
ATOM 1484 O O . LEU A 1 199 ? -0.333 6.382 5.675 1.00 97.75 199 LEU A O 1
ATOM 1488 N N . GLU A 1 200 ? -1.532 4.522 5.304 1.00 97.50 200 GLU A N 1
ATOM 1489 C CA . GLU A 1 200 ? -2.830 5.091 5.647 1.00 97.50 200 GLU A CA 1
ATOM 1490 C C . GLU A 1 200 ? -3.402 4.387 6.884 1.00 97.50 200 GLU A C 1
ATOM 1492 O O . GLU A 1 200 ? -3.600 3.173 6.884 1.00 97.50 200 GLU A O 1
ATOM 1497 N N . GLU A 1 201 ? -3.709 5.139 7.937 1.00 96.31 201 GLU A N 1
ATOM 1498 C CA . GLU A 1 201 ? -4.430 4.655 9.116 1.00 96.31 201 GLU A CA 1
ATOM 1499 C C . GLU A 1 201 ? -5.934 4.860 8.899 1.00 96.31 201 GLU A C 1
ATOM 1501 O O . GLU A 1 201 ? -6.380 5.971 8.615 1.00 96.31 201 GLU A O 1
ATOM 1506 N N . GLY A 1 202 ? -6.729 3.797 9.003 1.00 93.69 202 GLY A N 1
ATOM 1507 C CA . GLY A 1 202 ? -8.167 3.821 8.744 1.00 93.69 202 GLY A CA 1
ATOM 1508 C C . GLY A 1 202 ? -8.989 4.412 9.893 1.00 93.69 202 GLY A C 1
ATOM 1509 O O . GLY A 1 202 ? -8.589 4.385 11.057 1.00 93.69 202 GLY A O 1
ATOM 1510 N N . LYS A 1 203 ? -10.211 4.859 9.581 1.00 92.56 203 LYS A N 1
ATOM 1511 C CA . LYS A 1 203 ? -11.187 5.390 10.558 1.00 92.56 203 LYS A CA 1
ATOM 1512 C C . LYS A 1 203 ? -11.457 4.447 11.724 1.00 92.56 203 LYS A C 1
ATOM 1514 O O . LYS A 1 203 ? -11.683 4.880 12.848 1.00 92.56 203 LYS A O 1
ATOM 1519 N N . ALA A 1 204 ? -11.442 3.145 11.453 1.00 92.25 204 ALA A N 1
ATOM 1520 C CA . ALA A 1 204 ? -11.619 2.134 12.480 1.00 92.25 204 ALA A CA 1
ATOM 1521 C C . ALA A 1 204 ? -10.464 2.133 13.493 1.00 92.25 204 ALA A C 1
ATOM 1523 O O . ALA A 1 204 ? -10.717 1.996 14.685 1.00 92.25 204 ALA A O 1
ATOM 1524 N N . LYS A 1 205 ? -9.216 2.340 13.050 1.00 93.12 205 LYS A N 1
ATOM 1525 C CA . LYS A 1 205 ? -8.061 2.462 13.950 1.00 93.12 205 LYS A CA 1
ATOM 1526 C C . LYS A 1 205 ? -8.144 3.737 14.788 1.00 93.12 205 LYS A C 1
ATOM 1528 O O . LYS A 1 205 ? -7.908 3.694 15.993 1.00 93.12 205 LYS A O 1
ATOM 1533 N N . ASP A 1 206 ? -8.548 4.845 14.178 1.00 91.81 206 ASP A N 1
ATOM 1534 C CA . ASP A 1 206 ? -8.723 6.109 14.894 1.00 91.81 206 ASP A CA 1
ATOM 1535 C C . ASP A 1 206 ? -9.828 6.032 15.969 1.00 91.81 206 ASP A C 1
ATOM 1537 O O . ASP A 1 206 ? -9.637 6.459 17.110 1.00 91.81 206 ASP A O 1
ATOM 1541 N N . ALA A 1 207 ? -10.942 5.354 15.669 1.00 89.94 207 ALA A N 1
ATOM 1542 C CA . ALA A 1 207 ? -11.994 5.086 16.649 1.00 89.94 207 ALA A CA 1
ATOM 1543 C C . ALA A 1 207 ? -11.477 4.299 17.872 1.00 89.94 207 ALA A C 1
ATOM 1545 O O . ALA A 1 207 ? -11.799 4.654 19.007 1.00 89.94 207 ALA A O 1
ATOM 1546 N N . LEU A 1 208 ? -10.627 3.286 17.659 1.00 88.38 208 LEU A N 1
ATOM 1547 C CA . LEU A 1 208 ? -9.999 2.517 18.744 1.00 88.38 208 LEU A CA 1
ATOM 1548 C C . LEU A 1 208 ? -9.082 3.381 19.615 1.00 88.38 208 LEU A C 1
ATOM 1550 O O . LEU A 1 208 ? -9.066 3.236 20.840 1.00 88.38 208 LEU A O 1
ATOM 1554 N N . ARG A 1 209 ? -8.330 4.300 18.999 1.00 88.06 209 ARG A N 1
ATOM 1555 C CA . ARG A 1 209 ? -7.460 5.247 19.711 1.00 88.06 209 ARG A CA 1
ATOM 1556 C C . ARG A 1 209 ? -8.281 6.151 20.634 1.00 88.06 209 ARG A C 1
ATOM 1558 O O . ARG A 1 209 ? -7.936 6.322 21.805 1.00 88.06 209 ARG A O 1
ATOM 1565 N N . HIS A 1 210 ? -9.399 6.679 20.137 1.00 84.62 210 HIS A N 1
ATOM 1566 C CA . HIS A 1 210 ? -10.309 7.508 20.927 1.00 84.62 210 HIS A CA 1
ATOM 1567 C C . HIS A 1 210 ? -10.968 6.754 22.091 1.00 84.62 210 HIS A C 1
ATOM 1569 O O . HIS A 1 210 ? -11.185 7.345 23.151 1.00 84.62 210 HIS A O 1
ATOM 1575 N N . GLU A 1 211 ? -11.284 5.469 21.925 1.00 80.75 211 GLU A N 1
ATOM 1576 C CA . GLU A 1 211 ? -11.824 4.628 23.002 1.00 80.75 211 GLU A CA 1
ATOM 1577 C C . GLU A 1 211 ? -10.786 4.389 24.108 1.00 80.75 211 GLU A C 1
ATOM 1579 O O . GLU A 1 211 ? -11.071 4.675 25.275 1.00 80.75 211 GLU A O 1
ATOM 1584 N N . LYS A 1 212 ? -9.553 3.994 23.749 1.00 78.19 212 LYS A N 1
ATOM 1585 C CA . LYS A 1 212 ? -8.445 3.820 24.711 1.00 78.19 212 LYS A CA 1
ATOM 1586 C C . LYS A 1 212 ? -8.182 5.095 25.528 1.00 78.19 212 LYS A C 1
ATOM 1588 O O . LYS A 1 212 ? -7.964 5.021 26.736 1.00 78.19 212 LYS A O 1
ATOM 1593 N N . GLY A 1 213 ? -8.247 6.268 24.891 1.00 75.75 213 GLY A N 1
ATOM 1594 C CA . GLY A 1 213 ? -8.066 7.562 25.563 1.00 75.75 213 GLY A CA 1
ATOM 1595 C C . GLY A 1 213 ? -9.178 7.924 26.560 1.00 75.75 213 GLY A C 1
ATOM 1596 O O . GLY A 1 213 ? -8.923 8.602 27.554 1.00 75.75 213 GLY A O 1
ATOM 1597 N N . LYS A 1 214 ? -10.416 7.461 26.336 1.00 72.62 214 LYS A N 1
ATOM 1598 C CA . LYS A 1 214 ? -11.530 7.666 27.280 1.00 72.62 214 LYS A CA 1
ATOM 1599 C C . LYS A 1 214 ? -11.413 6.757 28.499 1.00 72.62 214 LYS A C 1
ATOM 1601 O O . LYS A 1 214 ? -11.661 7.211 29.614 1.00 72.62 214 LYS A O 1
ATOM 1606 N N . GLU A 1 215 ? -11.027 5.498 28.300 1.00 67.38 215 GLU A N 1
ATOM 1607 C CA . GLU A 1 215 ? -10.836 4.550 29.403 1.00 67.38 215 GLU A CA 1
ATOM 1608 C C . GLU A 1 215 ? -9.681 4.952 30.327 1.00 67.38 215 GLU A C 1
ATOM 1610 O O . GLU A 1 215 ? -9.803 4.827 31.547 1.00 67.38 215 GLU A O 1
ATOM 1615 N N . SER A 1 216 ? -8.578 5.478 29.783 1.00 68.12 216 SER A N 1
ATOM 1616 C CA . SER A 1 216 ? -7.460 5.965 30.599 1.00 68.12 216 SER A CA 1
ATOM 1617 C C . SER A 1 216 ? -7.845 7.194 31.432 1.00 68.12 216 SER A C 1
ATOM 1619 O O . SER A 1 216 ? -7.555 7.230 32.627 1.00 68.12 216 SER A O 1
ATOM 1621 N N . GLY A 1 217 ? -8.585 8.148 30.852 1.00 66.56 217 GLY A N 1
ATOM 1622 C CA . GLY A 1 217 ? -9.073 9.336 31.562 1.00 66.56 217 GLY A CA 1
ATOM 1623 C C . GLY A 1 217 ? -10.042 9.019 32.708 1.00 66.56 217 GLY A C 1
ATOM 1624 O O . GLY A 1 217 ? -9.938 9.613 33.780 1.00 66.56 217 GLY A O 1
ATOM 1625 N N . LEU A 1 218 ? -10.937 8.040 32.522 1.00 61.25 218 LEU A N 1
ATOM 1626 C CA . LEU A 1 218 ? -11.890 7.610 33.557 1.00 61.25 218 LEU A CA 1
ATOM 1627 C C . LEU A 1 218 ? -11.211 6.919 34.751 1.00 61.25 218 LEU A C 1
ATOM 1629 O O . LEU A 1 218 ? -11.699 6.991 35.879 1.00 61.25 218 LEU A O 1
ATOM 1633 N N . ARG A 1 219 ? -10.089 6.228 34.516 1.00 61.38 219 ARG A N 1
ATOM 1634 C CA . ARG A 1 219 ? -9.316 5.568 35.582 1.00 61.38 219 ARG A CA 1
ATOM 1635 C C . ARG A 1 219 ? -8.526 6.579 36.410 1.00 61.38 219 ARG A C 1
ATOM 1637 O O . ARG A 1 219 ? -8.430 6.406 37.620 1.00 61.38 219 ARG A O 1
ATOM 1644 N N . SER A 1 220 ? -8.033 7.649 35.788 1.00 61.41 220 SER A N 1
ATOM 1645 C CA . SER A 1 220 ? -7.331 8.735 36.483 1.00 61.41 220 SER A CA 1
ATOM 1646 C C . SER A 1 220 ? -8.247 9.642 37.313 1.00 61.41 220 SER A C 1
ATOM 1648 O O . SER A 1 220 ? -7.766 10.249 38.259 1.00 61.41 220 SER A O 1
ATOM 1650 N N . SER A 1 221 ? -9.547 9.734 37.007 1.00 60.97 221 SER A N 1
ATOM 1651 C CA . SER A 1 221 ? -10.502 10.546 37.785 1.00 60.97 221 SER A CA 1
ATOM 1652 C C . SER A 1 221 ? -11.080 9.846 39.023 1.00 60.97 221 SER A C 1
ATOM 1654 O O . SER A 1 221 ? -11.737 10.493 39.830 1.00 60.97 221 SER A O 1
ATOM 1656 N N . ASN A 1 222 ? -10.868 8.533 39.157 1.00 55.75 222 ASN A N 1
ATOM 1657 C CA . ASN A 1 222 ? -11.374 7.716 40.267 1.00 55.75 222 ASN A CA 1
ATOM 1658 C C . ASN A 1 222 ? -10.277 7.315 41.276 1.00 55.75 222 ASN A C 1
ATOM 1660 O O . ASN A 1 222 ? -10.517 6.429 42.098 1.00 55.75 222 ASN A O 1
ATOM 1664 N N . SER A 1 223 ? -9.082 7.914 41.190 1.00 49.00 223 SER A N 1
ATOM 1665 C CA . SER A 1 223 ? -7.969 7.719 42.137 1.00 49.00 223 SER A CA 1
ATOM 1666 C C . SER A 1 223 ? -7.703 8.977 42.950 1.00 49.00 223 SER A C 1
ATOM 1668 O O . SER A 1 223 ? -7.848 10.078 42.376 1.00 49.00 223 SER A O 1
#

Secondary structure (DSSP, 8-state):
-HHHHTT-EEEEEEEEE--SSPPPTT--SS----SPTT-EEEEEEEE-TTPPPPTTHHHHHHHHHHS-S------------------------------------HHHHHHHHHHHHHHHHHHHHTSPPPPTT-EEEEEEEEPTTPPP-TT-SSPP-PPPGGGPPPBTTB-SPPTTTT-SEEEEEEEEEETTEEEEEEEEE-HHHHHHHHHHHHHHHHHHTT-